Protein AF-A0A3E0PRY0-F1 (afdb_monomer_lite)

Secondary structure (DSSP, 8-state):
----S-HHHHHTT-SS-EEEEEE-GGGHHHHHHH-HHHHHHHHHHHHHHHHHH-TT--THHHHHHHHHH---HHHHHHHHHTS-SEEEEEEEEEEE--TT-SS-EEEEEEEEEETTTEEEEEEEEEEEEEEE--GGG-SSTT--EEE-S-HHHHHHHHHHHHHHTT-SEEEEE-SSGGGHHHHHTTT-EEPTT-S-TTEEEEEPPPPPPPPP-----------

Structure (mmCIF, N/CA/C/O backbone):
data_AF-A0A3E0PRY0-F1
#
_entry.id   AF-A0A3E0PRY0-F1
#
loop_
_atom_site.group_PDB
_atom_site.id
_atom_site.type_symbol
_atom_site.label_atom_id
_atom_site.label_alt_id
_atom_site.label_comp_id
_atom_site.label_asym_id
_atom_site.label_entity_id
_atom_site.label_seq_id
_atom_site.pdbx_PDB_ins_code
_atom_site.Cartn_x
_atom_site.Cartn_y
_atom_site.Cartn_z
_atom_site.occupancy
_atom_site.B_iso_or_equiv
_atom_site.auth_seq_id
_atom_site.auth_comp_id
_atom_site.auth_asym_id
_atom_site.auth_atom_id
_atom_site.pdbx_PDB_model_num
ATOM 1 N N . MET A 1 1 ? 7.984 -6.821 10.714 1.00 81.62 1 MET A N 1
ATOM 2 C CA . MET A 1 1 ? 7.241 -7.589 9.684 1.00 81.62 1 MET A CA 1
ATOM 3 C C . MET A 1 1 ? 8.155 -8.488 8.833 1.00 81.62 1 MET A C 1
ATOM 5 O O . MET A 1 1 ? 9.250 -8.062 8.485 1.00 81.62 1 MET A O 1
ATOM 9 N N . GLN A 1 2 ? 7.733 -9.715 8.474 1.00 78.88 2 GLN A N 1
ATOM 10 C CA . GLN A 1 2 ? 8.416 -10.535 7.447 1.00 78.88 2 GLN A CA 1
ATOM 11 C C . GLN A 1 2 ? 8.181 -9.929 6.052 1.00 78.88 2 GLN A C 1
ATOM 13 O O . GLN A 1 2 ? 7.101 -9.408 5.792 1.00 78.88 2 GLN A O 1
ATOM 18 N N . SER A 1 3 ? 9.150 -10.021 5.133 1.00 84.50 3 SER A N 1
ATOM 19 C CA . SER A 1 3 ? 8.976 -9.488 3.773 1.00 84.50 3 SER A CA 1
ATOM 20 C C . SER A 1 3 ? 7.839 -10.184 3.009 1.00 84.50 3 SER A C 1
ATOM 22 O O . SER A 1 3 ? 7.905 -11.380 2.719 1.00 84.50 3 SER A O 1
ATOM 24 N N . ILE A 1 4 ? 6.810 -9.414 2.650 1.00 94.81 4 ILE A N 1
ATOM 25 C CA . ILE A 1 4 ? 5.700 -9.846 1.782 1.00 94.81 4 ILE A CA 1
ATOM 26 C C . ILE A 1 4 ? 6.105 -9.748 0.301 1.00 94.81 4 ILE A C 1
ATOM 28 O O . ILE A 1 4 ? 5.600 -10.495 -0.540 1.00 94.81 4 ILE A O 1
ATOM 32 N N . LEU A 1 5 ? 7.050 -8.864 -0.034 1.00 96.88 5 LEU A N 1
ATOM 33 C CA . LEU A 1 5 ? 7.486 -8.633 -1.406 1.00 96.88 5 LEU A CA 1
ATOM 34 C C . LEU A 1 5 ? 8.205 -9.878 -1.980 1.00 96.88 5 LEU A C 1
ATOM 36 O O . LEU A 1 5 ? 9.176 -10.356 -1.390 1.00 96.88 5 LEU A O 1
ATOM 40 N N . PRO A 1 6 ? 7.807 -10.395 -3.159 1.00 96.56 6 PRO A N 1
ATOM 41 C CA . PRO A 1 6 ? 8.462 -11.535 -3.796 1.00 96.56 6 PRO A CA 1
ATOM 42 C C . PRO A 1 6 ? 9.751 -11.128 -4.530 1.00 96.56 6 PRO A C 1
ATOM 44 O O . PRO A 1 6 ? 9.852 -11.259 -5.749 1.00 96.56 6 PRO A O 1
ATOM 47 N N . TYR A 1 7 ? 10.751 -10.637 -3.790 1.00 96.94 7 TYR A N 1
ATOM 48 C CA . TYR A 1 7 ? 11.981 -10.079 -4.366 1.00 96.94 7 TYR A CA 1
ATOM 49 C C . TYR A 1 7 ? 12.711 -11.043 -5.312 1.00 96.94 7 TYR A C 1
ATOM 51 O O . TYR A 1 7 ? 13.059 -10.653 -6.424 1.00 96.94 7 TYR A O 1
ATOM 59 N N . ASP A 1 8 ? 12.864 -12.315 -4.940 1.00 96.50 8 ASP A N 1
ATOM 60 C CA . ASP A 1 8 ? 13.533 -13.297 -5.803 1.00 96.50 8 ASP A CA 1
ATOM 61 C C . ASP A 1 8 ? 12.799 -13.517 -7.134 1.00 96.50 8 ASP A C 1
ATOM 63 O O . ASP A 1 8 ? 13.427 -13.757 -8.165 1.00 96.50 8 ASP A O 1
ATOM 67 N N . GLU A 1 9 ? 11.466 -13.433 -7.136 1.00 96.88 9 GLU A N 1
ATOM 68 C CA . GLU A 1 9 ? 10.677 -13.528 -8.366 1.00 96.88 9 GLU A CA 1
ATOM 69 C C . GLU A 1 9 ? 10.847 -12.278 -9.223 1.00 96.88 9 GLU A C 1
ATOM 71 O O . GLU A 1 9 ? 10.975 -12.420 -10.435 1.00 96.88 9 GLU A O 1
ATOM 76 N N . ILE A 1 10 ? 10.888 -11.089 -8.609 1.00 97.50 10 ILE A N 1
ATOM 77 C CA . ILE A 1 10 ? 11.133 -9.808 -9.290 1.00 97.50 10 ILE A CA 1
ATOM 78 C C . ILE A 1 10 ? 12.517 -9.820 -9.935 1.00 97.50 10 ILE A C 1
ATOM 80 O O . ILE A 1 10 ? 12.634 -9.556 -11.128 1.00 97.50 10 ILE A O 1
ATOM 84 N N . LYS A 1 11 ? 13.553 -10.191 -9.176 1.00 97.44 11 LYS A N 1
ATOM 85 C CA . LYS A 1 11 ? 14.941 -10.248 -9.645 1.00 97.44 11 LYS A CA 1
ATOM 86 C C . LYS A 1 11 ? 15.095 -11.132 -10.884 1.00 97.44 11 LYS A C 1
ATOM 88 O O . LYS A 1 11 ? 15.806 -10.766 -11.806 1.00 97.44 11 LYS A O 1
ATOM 93 N N . ARG A 1 12 ? 14.381 -12.261 -10.950 1.00 96.81 12 ARG A N 1
ATOM 94 C CA . ARG A 1 12 ? 14.398 -13.168 -12.113 1.00 96.81 12 ARG A CA 1
ATOM 95 C C . ARG A 1 12 ? 13.687 -12.625 -13.360 1.00 96.81 12 ARG A C 1
ATOM 97 O O . ARG A 1 12 ? 13.770 -13.261 -14.405 1.00 96.81 12 ARG A O 1
ATOM 104 N N . ARG A 1 13 ? 12.949 -11.510 -13.278 1.00 96.38 13 ARG A N 1
ATOM 105 C CA . ARG A 1 13 ? 12.264 -10.905 -14.440 1.00 96.38 13 ARG A CA 1
ATOM 106 C C . ARG A 1 13 ? 13.163 -9.997 -15.272 1.00 96.38 13 ARG A C 1
ATOM 108 O O . ARG A 1 13 ? 12.723 -9.575 -16.339 1.00 96.38 13 ARG A O 1
ATOM 115 N N . PHE A 1 14 ? 14.358 -9.677 -14.785 1.00 97.25 14 PHE A N 1
ATOM 116 C CA . PHE A 1 14 ? 15.221 -8.672 -15.385 1.00 97.25 14 PHE A CA 1
ATOM 117 C C . PHE A 1 14 ? 16.645 -9.198 -15.526 1.00 97.25 14 PHE A C 1
ATOM 119 O O . PHE A 1 14 ? 17.178 -9.820 -14.611 1.00 97.25 14 PHE A O 1
ATOM 126 N N . ASP A 1 15 ? 17.262 -8.907 -16.669 1.00 96.31 15 ASP A N 1
ATOM 127 C CA . ASP A 1 15 ? 18.669 -9.239 -16.921 1.00 96.31 15 ASP A CA 1
ATOM 128 C C . ASP A 1 15 ? 19.619 -8.256 -16.220 1.00 96.31 15 ASP A C 1
ATOM 130 O O . ASP A 1 15 ? 20.779 -8.568 -15.947 1.00 96.31 15 ASP A O 1
ATOM 134 N N . LYS A 1 16 ? 19.125 -7.048 -15.930 1.00 97.81 16 LYS A N 1
ATOM 135 C CA . LYS A 1 16 ? 19.847 -6.017 -15.185 1.00 97.81 16 LYS A CA 1
ATOM 136 C C . LYS A 1 16 ? 19.713 -6.227 -13.675 1.00 97.81 16 LYS A C 1
ATOM 138 O O . LYS A 1 16 ? 18.705 -6.780 -13.225 1.00 97.81 16 LYS A O 1
ATOM 143 N N . PRO A 1 17 ? 20.693 -5.767 -12.874 1.00 98.00 17 PRO A N 1
ATOM 144 C CA . PRO A 1 17 ? 20.598 -5.839 -11.424 1.00 98.00 17 PRO A CA 1
ATOM 145 C C . PRO A 1 17 ? 19.340 -5.134 -10.907 1.00 98.00 17 PRO A C 1
ATOM 147 O O . PRO A 1 17 ? 18.992 -4.039 -11.346 1.00 98.00 17 PRO A O 1
ATOM 150 N N . VAL A 1 18 ? 18.668 -5.765 -9.946 1.00 98.38 18 VAL A N 1
ATOM 151 C CA . VAL A 1 18 ? 17.556 -5.162 -9.207 1.00 98.38 18 VAL A CA 1
ATOM 152 C C . VAL A 1 18 ? 18.066 -4.791 -7.823 1.00 98.38 18 VAL A C 1
ATOM 154 O O . VAL A 1 18 ? 18.611 -5.639 -7.119 1.00 98.38 18 VAL A O 1
ATOM 157 N N . ILE A 1 19 ? 17.886 -3.534 -7.438 1.00 98.12 19 ILE A N 1
ATOM 158 C CA . ILE A 1 19 ? 18.225 -3.010 -6.118 1.00 98.12 19 ILE A CA 1
ATOM 159 C C . ILE A 1 19 ? 16.963 -3.073 -5.262 1.00 98.12 19 ILE A C 1
ATOM 161 O O . ILE A 1 19 ? 15.936 -2.506 -5.637 1.00 98.12 19 ILE A O 1
ATOM 165 N N . LEU A 1 20 ? 17.034 -3.777 -4.129 1.00 97.75 20 LEU A N 1
ATOM 166 C CA . LEU A 1 20 ? 15.979 -3.798 -3.118 1.00 97.75 20 LEU A CA 1
ATOM 167 C C . LEU A 1 20 ? 16.322 -2.825 -1.997 1.00 97.75 20 LEU A C 1
ATOM 169 O O . LEU A 1 20 ? 17.338 -2.972 -1.325 1.00 97.75 20 LEU A O 1
ATOM 173 N N . GLU A 1 21 ? 15.408 -1.902 -1.751 1.00 96.62 21 GLU A N 1
ATOM 174 C CA . GLU A 1 21 ? 15.337 -1.141 -0.518 1.00 96.62 21 GLU A CA 1
ATOM 175 C C . GLU A 1 21 ? 14.170 -1.665 0.319 1.00 96.62 21 GLU A C 1
ATOM 177 O O . GLU A 1 21 ? 13.050 -1.809 -0.183 1.00 96.62 21 GLU A O 1
ATOM 182 N N . GLN A 1 22 ? 14.427 -1.943 1.595 1.00 96.44 22 GLN A N 1
ATOM 183 C CA . GLN A 1 22 ? 13.412 -2.398 2.533 1.00 96.44 22 GLN A CA 1
ATOM 184 C C . GLN A 1 22 ? 13.538 -1.638 3.852 1.00 96.44 22 GLN A C 1
ATOM 186 O O . GLN A 1 22 ? 14.598 -1.636 4.470 1.00 96.44 22 GLN A O 1
ATOM 191 N N . LEU A 1 23 ? 12.438 -1.017 4.270 1.00 96.56 23 LEU A N 1
ATOM 192 C CA . LEU A 1 23 ? 12.323 -0.253 5.506 1.00 96.56 23 LEU A CA 1
ATOM 193 C C . LEU A 1 23 ? 11.226 -0.868 6.382 1.00 96.56 23 LEU A C 1
ATOM 195 O O . LEU A 1 23 ? 10.182 -1.303 5.886 1.00 96.56 23 LEU A O 1
ATOM 199 N N . GLY A 1 24 ? 11.487 -0.916 7.684 1.00 96.12 24 GLY A N 1
ATOM 200 C CA . GLY A 1 24 ? 10.570 -1.429 8.700 1.00 96.12 24 GLY A CA 1
ATOM 201 C C . GLY A 1 24 ? 10.214 -0.365 9.733 1.00 96.12 24 GLY A C 1
ATOM 202 O O . GLY A 1 24 ? 10.485 0.822 9.540 1.00 96.12 24 GLY A O 1
ATOM 203 N N . MET A 1 25 ? 9.641 -0.802 10.855 1.00 95.31 25 MET A N 1
ATOM 204 C CA . MET A 1 25 ? 9.234 0.096 11.940 1.00 95.31 25 MET A CA 1
ATOM 205 C C . MET A 1 25 ? 10.404 0.911 12.524 1.00 95.31 25 MET A C 1
ATOM 207 O O . MET A 1 25 ? 10.225 2.082 12.847 1.00 95.31 25 MET A O 1
ATOM 211 N N . ASP A 1 26 ? 11.619 0.355 12.555 1.00 96.81 26 ASP A N 1
ATOM 212 C CA . ASP A 1 26 ? 12.828 1.066 13.014 1.00 96.81 26 ASP A CA 1
ATOM 213 C C . ASP A 1 26 ? 13.187 2.281 12.132 1.00 96.81 26 ASP A C 1
ATOM 215 O O . ASP A 1 26 ? 13.925 3.173 12.548 1.00 96.81 26 ASP A O 1
ATOM 219 N N . SER A 1 27 ? 12.632 2.348 10.918 1.00 96.62 27 SER A N 1
ATOM 220 C CA . SER A 1 27 ? 12.802 3.440 9.954 1.00 96.62 27 SER A CA 1
ATOM 221 C C . SER A 1 27 ? 11.498 4.216 9.728 1.00 96.62 27 SER A C 1
ATOM 223 O O . SER A 1 27 ? 11.321 4.844 8.683 1.00 96.62 27 SER A O 1
ATOM 225 N N . PHE A 1 28 ? 10.569 4.201 10.692 1.00 95.94 28 PHE A N 1
ATOM 226 C CA . PHE A 1 28 ? 9.245 4.818 10.551 1.00 95.94 28 PHE A CA 1
ATOM 227 C C . PHE A 1 28 ? 9.305 6.288 10.109 1.00 95.94 28 PHE A C 1
ATOM 229 O O . PHE A 1 28 ? 8.613 6.679 9.173 1.00 95.94 28 PHE A O 1
ATOM 236 N N . ALA A 1 29 ? 10.169 7.103 10.725 1.00 96.06 29 ALA A N 1
ATOM 237 C CA . ALA A 1 29 ? 10.298 8.525 10.387 1.00 96.06 29 ALA A CA 1
ATOM 238 C C . ALA A 1 29 ? 10.754 8.760 8.935 1.00 96.06 29 ALA A C 1
ATOM 240 O O . ALA A 1 29 ? 10.419 9.775 8.325 1.00 96.06 29 ALA A O 1
ATOM 241 N N . GLU A 1 30 ? 11.524 7.831 8.372 1.00 96.94 30 GLU A N 1
ATOM 242 C CA . GLU A 1 30 ? 11.935 7.871 6.973 1.00 96.94 30 GLU A CA 1
ATOM 243 C C . GLU A 1 30 ? 10.788 7.463 6.045 1.00 96.94 30 GLU A C 1
ATOM 245 O O . GLU A 1 30 ? 10.520 8.157 5.062 1.00 96.94 30 GLU A O 1
ATOM 250 N N . VAL A 1 31 ? 10.056 6.401 6.392 1.00 96.38 31 VAL A N 1
ATOM 251 C CA . VAL A 1 31 ? 8.847 5.986 5.666 1.00 96.38 31 VAL A CA 1
ATOM 252 C C . VAL A 1 31 ? 7.808 7.109 5.657 1.00 96.38 31 VAL A C 1
ATOM 254 O O . VAL A 1 31 ? 7.276 7.430 4.599 1.00 96.38 31 VAL A O 1
ATOM 257 N N . ALA A 1 32 ? 7.594 7.787 6.787 1.00 95.25 32 ALA A N 1
ATOM 258 C CA . ALA A 1 32 ? 6.647 8.895 6.904 1.00 95.25 32 ALA A CA 1
ATOM 259 C C . ALA A 1 32 ? 6.994 10.102 6.023 1.00 95.25 32 ALA A C 1
ATOM 261 O O . ALA A 1 32 ? 6.098 10.805 5.561 1.00 95.25 32 ALA A O 1
ATOM 262 N N . LYS A 1 33 ? 8.283 10.339 5.756 1.00 95.06 33 LYS A N 1
ATOM 263 C CA . LYS A 1 33 ? 8.725 11.379 4.815 1.00 95.06 33 LYS A CA 1
ATOM 264 C C . LYS A 1 33 ? 8.545 10.955 3.360 1.00 95.06 33 LYS A C 1
ATOM 266 O O . LYS A 1 33 ? 8.253 11.797 2.518 1.00 95.06 33 LYS A O 1
ATOM 271 N N . ARG A 1 34 ? 8.770 9.674 3.063 1.00 93.69 34 ARG A N 1
ATOM 272 C CA . ARG A 1 34 ? 8.759 9.130 1.698 1.00 93.69 34 ARG A CA 1
ATOM 273 C C . ARG A 1 34 ? 7.351 8.874 1.180 1.00 93.69 34 ARG A C 1
ATOM 275 O O . ARG A 1 34 ? 7.068 9.217 0.037 1.00 93.69 34 ARG A O 1
ATOM 282 N N . ASP A 1 35 ? 6.490 8.293 2.010 1.00 93.94 35 ASP A N 1
ATOM 283 C CA . ASP A 1 35 ? 5.099 8.015 1.667 1.00 93.94 35 ASP A CA 1
ATOM 284 C C . ASP A 1 35 ? 4.130 8.387 2.808 1.00 93.94 35 ASP A C 1
ATOM 286 O O . ASP A 1 35 ? 3.545 7.521 3.472 1.00 93.94 35 ASP A O 1
ATO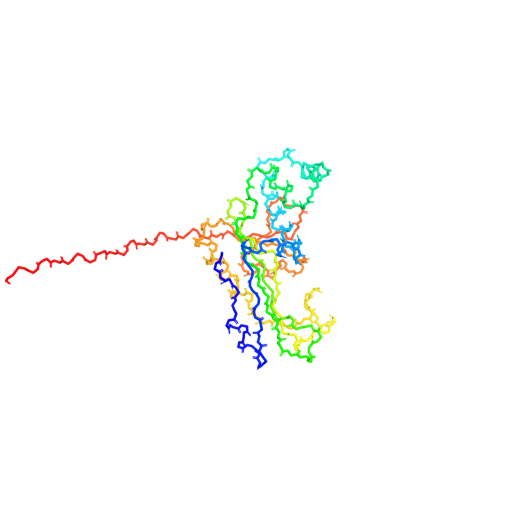M 290 N N . PRO A 1 36 ? 3.929 9.697 3.045 1.00 93.81 36 PRO A N 1
ATOM 291 C CA . PRO A 1 36 ? 2.939 10.167 4.010 1.00 93.81 36 PRO A CA 1
ATOM 292 C C . PRO A 1 36 ? 1.505 9.778 3.617 1.00 93.81 36 PRO A C 1
ATOM 294 O O . PRO A 1 36 ? 0.649 9.639 4.491 1.00 93.81 36 PRO A O 1
ATOM 297 N N . ASN A 1 37 ? 1.233 9.581 2.322 1.00 92.31 37 ASN A N 1
ATOM 298 C CA . ASN A 1 37 ? -0.093 9.217 1.827 1.00 92.31 37 ASN A CA 1
ATOM 299 C C . ASN A 1 37 ? -0.436 7.765 2.163 1.00 92.31 37 ASN A C 1
ATOM 301 O O . ASN A 1 37 ? -1.563 7.496 2.573 1.00 92.31 37 ASN A O 1
ATOM 305 N N . GLY A 1 38 ? 0.525 6.846 2.061 1.00 94.75 38 GLY A N 1
ATOM 306 C CA . GLY A 1 38 ? 0.349 5.459 2.479 1.00 94.75 38 GLY A CA 1
ATOM 307 C C . GLY A 1 38 ? 0.026 5.343 3.972 1.00 94.75 38 GLY A C 1
ATOM 308 O O . GLY A 1 38 ? -0.917 4.645 4.351 1.00 94.75 38 GLY A O 1
ATOM 309 N N . LEU A 1 39 ? 0.718 6.107 4.827 1.00 96.25 39 LEU A N 1
ATOM 310 C CA . LEU A 1 39 ? 0.389 6.177 6.259 1.00 96.25 39 LEU A CA 1
ATOM 311 C C . LEU A 1 39 ? -0.986 6.807 6.512 1.00 96.25 39 LEU A C 1
ATOM 313 O O . LEU A 1 39 ? -1.742 6.320 7.351 1.00 96.25 39 LEU A O 1
ATOM 317 N N . ALA A 1 40 ? -1.337 7.865 5.777 1.00 93.50 40 ALA A N 1
ATOM 318 C CA . ALA A 1 40 ? -2.657 8.474 5.880 1.00 93.50 40 ALA A CA 1
ATOM 319 C C . ALA A 1 40 ? -3.772 7.509 5.440 1.00 93.50 40 ALA A C 1
ATOM 321 O O . ALA A 1 40 ? -4.804 7.451 6.102 1.00 93.50 40 ALA A O 1
ATOM 322 N N . SER A 1 41 ? -3.559 6.715 4.384 1.00 93.69 41 SER A N 1
ATOM 323 C CA . SER A 1 41 ? -4.487 5.666 3.928 1.00 93.69 41 SER A CA 1
ATOM 324 C C . SER A 1 41 ? -4.692 4.589 4.995 1.00 93.69 41 SER A C 1
ATOM 326 O O . SER A 1 41 ? -5.828 4.216 5.305 1.00 93.69 41 SER A O 1
ATOM 328 N N . ALA A 1 42 ? -3.599 4.133 5.609 1.00 95.94 42 ALA A N 1
ATOM 329 C CA . ALA A 1 42 ? -3.644 3.173 6.704 1.00 95.94 42 ALA A CA 1
ATOM 330 C C . ALA A 1 42 ? -4.440 3.723 7.900 1.00 95.94 42 ALA A C 1
ATOM 332 O O . ALA A 1 42 ? -5.380 3.083 8.369 1.00 95.94 42 ALA A O 1
ATOM 333 N N . ALA A 1 43 ? -4.144 4.950 8.334 1.00 95.81 43 ALA A N 1
ATOM 334 C CA . ALA A 1 43 ? -4.871 5.599 9.422 1.00 95.81 43 ALA A CA 1
ATOM 335 C C . ALA A 1 43 ? -6.337 5.890 9.086 1.00 95.81 43 ALA A C 1
ATOM 337 O O . ALA A 1 43 ? -7.199 5.809 9.957 1.00 95.81 43 ALA A O 1
ATOM 338 N N . PHE A 1 44 ? -6.647 6.198 7.827 1.00 92.62 44 PHE A N 1
ATOM 339 C CA . PHE A 1 44 ? -8.022 6.410 7.388 1.00 92.62 44 PHE A CA 1
ATOM 340 C C . PHE A 1 44 ? -8.843 5.126 7.494 1.00 92.62 44 PHE A C 1
ATOM 342 O O . PHE A 1 44 ? -9.967 5.165 7.988 1.00 92.62 44 PHE A O 1
ATOM 349 N N . THR A 1 45 ? -8.250 3.986 7.137 1.00 92.00 45 THR A N 1
ATOM 350 C CA . THR A 1 45 ? -8.874 2.668 7.320 1.00 92.00 45 THR A CA 1
ATOM 351 C C . THR A 1 45 ? -9.197 2.409 8.796 1.00 92.00 45 THR A C 1
ATOM 353 O O . THR A 1 45 ? -10.302 1.975 9.124 1.00 92.00 45 THR A O 1
ATOM 356 N N . VAL A 1 46 ? -8.273 2.747 9.705 1.00 94.94 46 VAL A N 1
ATOM 357 C CA . VAL A 1 46 ? -8.513 2.658 11.156 1.00 94.94 46 VAL A CA 1
ATOM 358 C C . VAL A 1 46 ? -9.646 3.578 11.594 1.00 94.94 46 VAL A C 1
ATOM 360 O O . VAL A 1 46 ? -10.569 3.133 12.277 1.00 94.94 46 VAL A O 1
ATOM 363 N N . TRP A 1 47 ? -9.606 4.845 11.176 1.00 94.12 47 TRP A N 1
ATOM 364 C CA . TRP A 1 47 ? -10.627 5.831 11.515 1.00 94.12 47 TRP A CA 1
ATOM 365 C C . TRP A 1 47 ? -12.026 5.361 11.111 1.00 94.12 47 TRP A C 1
ATOM 367 O O . TRP A 1 47 ? -12.954 5.417 11.914 1.00 94.12 47 TRP A O 1
ATOM 377 N N . GLN A 1 48 ? -12.182 4.859 9.885 1.00 88.81 48 GLN A N 1
ATOM 378 C CA . GLN A 1 48 ? -13.474 4.399 9.382 1.00 88.81 48 GLN A CA 1
ATOM 379 C C . GLN A 1 48 ? -14.047 3.254 10.215 1.00 88.81 48 GLN A C 1
ATOM 381 O O . GLN A 1 48 ? -15.239 3.252 10.522 1.00 88.81 48 GLN A O 1
ATOM 386 N N . ARG A 1 49 ? -13.204 2.305 10.632 1.00 89.38 49 ARG A N 1
ATOM 387 C CA . ARG A 1 49 ? -13.618 1.198 11.502 1.00 89.38 49 ARG A CA 1
ATOM 388 C C . ARG A 1 49 ? -13.980 1.685 12.896 1.00 89.38 49 ARG A C 1
ATOM 390 O O . ARG A 1 49 ? -15.035 1.320 13.409 1.00 89.38 49 ARG A O 1
ATOM 397 N N . TYR A 1 50 ? -13.146 2.541 13.476 1.00 92.69 50 TYR A N 1
ATOM 398 C CA . TYR A 1 50 ? -13.378 3.107 14.801 1.00 92.69 50 TYR A CA 1
ATOM 399 C C . TYR A 1 50 ? -14.675 3.925 14.862 1.00 92.69 50 TYR A C 1
ATOM 401 O O . TYR A 1 50 ? -15.438 3.813 15.822 1.00 92.69 50 TYR A O 1
ATOM 409 N N . GLN A 1 51 ? -14.975 4.684 13.806 1.00 90.25 51 GLN A N 1
ATOM 410 C CA . GLN A 1 51 ? -16.198 5.473 13.694 1.00 90.25 51 GLN A CA 1
ATOM 411 C C . GLN A 1 51 ? -17.467 4.604 13.678 1.00 90.25 51 GLN A C 1
ATOM 413 O O . GLN A 1 51 ? -18.512 5.044 14.146 1.00 90.25 51 GLN A O 1
ATOM 418 N N . ARG A 1 52 ? -17.412 3.353 13.204 1.00 86.94 52 ARG A N 1
ATOM 419 C CA . ARG A 1 52 ? -18.586 2.460 13.255 1.00 86.94 52 ARG A CA 1
ATOM 420 C C . ARG A 1 52 ? -18.991 2.087 14.672 1.00 86.94 52 ARG A C 1
ATOM 422 O O . ARG A 1 52 ? -20.174 1.881 14.927 1.00 86.94 52 ARG A O 1
ATOM 429 N N . THR A 1 53 ? -18.023 1.979 15.577 1.00 89.25 53 THR A N 1
ATOM 430 C CA . THR A 1 53 ? -18.287 1.697 16.993 1.00 89.25 53 THR A CA 1
ATOM 431 C C . THR A 1 53 ? -18.456 2.974 17.818 1.00 89.25 53 THR A C 1
ATOM 433 O O . THR A 1 53 ? -18.916 2.890 18.951 1.00 89.25 53 THR A O 1
ATOM 436 N N . HIS A 1 54 ? -18.133 4.139 17.245 1.00 92.00 54 HIS A N 1
ATOM 437 C CA . HIS A 1 54 ? -18.269 5.469 17.851 1.00 92.00 54 HIS A CA 1
ATOM 438 C C . HIS A 1 54 ? -18.923 6.448 16.856 1.00 92.00 54 HIS A C 1
ATOM 440 O O . HIS A 1 54 ? -18.267 7.369 16.358 1.00 92.00 54 HIS A O 1
ATOM 446 N N . PRO A 1 55 ? -20.198 6.227 16.484 1.00 88.81 55 PRO A N 1
ATOM 447 C CA . PRO A 1 55 ? -20.855 6.961 15.397 1.00 88.81 55 PRO A CA 1
ATOM 448 C C . PRO A 1 55 ? -21.066 8.454 15.691 1.00 88.81 55 PRO A C 1
ATOM 450 O O . PRO A 1 55 ? -21.294 9.241 14.774 1.00 88.81 55 PRO A O 1
ATOM 453 N N . ASP A 1 56 ? -20.993 8.848 16.959 1.00 91.12 56 ASP A N 1
ATOM 454 C CA . ASP A 1 56 ? -21.023 10.230 17.433 1.00 91.12 56 ASP A CA 1
ATOM 455 C C . ASP A 1 56 ? -19.731 11.000 17.113 1.00 91.12 56 ASP A C 1
ATOM 457 O O . ASP A 1 56 ? -19.747 12.231 17.010 1.00 91.12 56 ASP A O 1
ATOM 461 N N . LEU A 1 57 ? -18.622 10.293 16.880 1.00 88.81 57 LEU A N 1
ATOM 462 C CA . LEU A 1 57 ? -17.349 10.899 16.522 1.00 88.81 57 LEU A CA 1
ATOM 463 C C . LEU A 1 57 ? -17.264 11.126 15.009 1.00 88.81 57 LEU A C 1
ATOM 465 O O . LEU A 1 57 ? -17.116 10.212 14.198 1.00 88.81 57 LEU A O 1
ATOM 469 N N . GLY A 1 58 ? -17.334 12.393 14.606 1.00 87.62 58 GLY A N 1
ATOM 470 C CA . GLY A 1 58 ? -17.051 12.813 13.236 1.00 87.62 58 GLY A CA 1
ATOM 471 C C . GLY A 1 58 ? -15.554 13.005 12.978 1.00 87.62 58 GLY A C 1
ATOM 472 O O . GLY A 1 58 ? -14.777 13.254 13.897 1.00 87.62 58 GLY A O 1
ATOM 473 N N . ILE A 1 59 ? -15.151 13.021 11.698 1.00 87.81 59 ILE A N 1
ATOM 474 C CA . ILE A 1 59 ? -13.763 13.332 11.277 1.00 87.81 59 ILE A CA 1
ATOM 475 C C . ILE A 1 59 ? -13.279 14.710 11.775 1.00 87.81 59 ILE A C 1
ATOM 477 O O . ILE A 1 59 ? -12.084 15.002 11.779 1.00 87.81 59 ILE A O 1
ATOM 481 N N . GLY A 1 60 ? -14.214 15.573 12.193 1.00 90.25 60 GLY A N 1
ATOM 482 C CA . GLY A 1 60 ? -13.934 16.832 12.876 1.00 90.25 60 GLY A CA 1
ATOM 483 C C . GLY A 1 60 ? -13.040 16.655 14.103 1.00 90.25 60 GLY A C 1
ATOM 484 O O . GLY A 1 60 ? -12.096 17.419 14.234 1.00 90.25 60 GLY A O 1
ATOM 485 N N . ALA A 1 61 ? -13.231 15.599 14.903 1.00 90.06 61 ALA A N 1
ATOM 486 C CA . ALA A 1 61 ? -12.418 15.345 16.098 1.00 90.06 61 ALA A CA 1
ATOM 487 C C . ALA A 1 61 ? -10.923 15.196 15.763 1.00 90.06 61 ALA A C 1
ATOM 489 O O . ALA A 1 61 ? -10.069 15.830 16.380 1.00 90.06 61 ALA A O 1
ATOM 490 N N . VAL A 1 62 ? -10.613 14.433 14.709 1.00 92.44 62 VAL A N 1
ATOM 491 C CA . VAL A 1 62 ? -9.241 14.266 14.204 1.00 92.44 62 VAL A CA 1
ATOM 492 C C . VAL A 1 62 ? -8.684 15.596 13.688 1.00 92.44 62 VAL A C 1
ATOM 494 O O . VAL A 1 62 ? -7.546 15.961 13.974 1.00 92.44 62 VAL A O 1
ATOM 497 N N . ARG A 1 63 ? -9.491 16.360 12.940 1.00 90.88 63 ARG A N 1
ATOM 498 C CA . ARG A 1 63 ? -9.079 17.667 12.401 1.00 90.88 63 ARG A CA 1
ATOM 499 C C . ARG A 1 63 ? -8.815 18.689 13.500 1.00 90.88 63 ARG A C 1
ATOM 501 O O . ARG A 1 63 ? -7.867 19.459 13.381 1.00 90.88 63 ARG A O 1
ATOM 508 N N . ASP A 1 64 ? -9.644 18.714 14.533 1.00 91.44 64 ASP A N 1
ATOM 509 C CA . ASP A 1 64 ? -9.522 19.651 15.642 1.00 91.44 64 ASP A CA 1
ATOM 510 C C . ASP A 1 64 ? -8.276 19.342 16.475 1.00 91.44 64 ASP A C 1
ATOM 512 O O . ASP A 1 64 ? -7.538 20.268 16.816 1.00 91.44 64 ASP A O 1
ATOM 516 N N . TYR A 1 65 ? -7.958 18.058 16.679 1.00 92.06 65 TYR A N 1
ATOM 517 C CA . TYR A 1 65 ? -6.686 17.653 17.276 1.00 92.06 65 TYR A CA 1
ATOM 518 C C . TYR A 1 65 ? -5.488 18.195 16.482 1.00 92.06 65 TYR A C 1
ATOM 520 O O . TYR A 1 65 ? -4.646 18.896 17.050 1.00 92.06 65 TYR A O 1
ATOM 528 N N . ILE A 1 66 ? -5.449 17.939 15.167 1.00 91.94 66 ILE A N 1
ATOM 529 C CA . ILE A 1 66 ? -4.342 18.357 14.289 1.00 91.94 66 ILE A CA 1
ATOM 530 C C . ILE A 1 66 ? -4.208 19.884 14.251 1.00 91.94 66 ILE A C 1
ATOM 532 O O . ILE A 1 66 ? -3.100 20.412 14.263 1.00 91.94 66 ILE A O 1
ATOM 536 N N . ARG A 1 67 ? -5.319 20.631 14.231 1.00 91.19 67 ARG A N 1
ATOM 537 C CA . ARG A 1 67 ? -5.271 22.103 14.278 1.00 91.19 67 ARG A CA 1
ATOM 538 C C . ARG A 1 67 ? -4.717 22.628 15.602 1.00 91.19 67 ARG A C 1
ATOM 540 O O . ARG A 1 67 ? -4.035 23.646 15.590 1.00 91.19 67 ARG A O 1
ATOM 547 N N . GLY A 1 68 ? -5.034 21.971 16.718 1.00 89.44 68 GLY A N 1
ATOM 548 C CA . GLY A 1 68 ? -4.600 22.392 18.052 1.00 89.44 68 GLY A CA 1
ATOM 549 C C . GLY A 1 68 ? -3.146 22.042 18.377 1.00 89.44 68 GLY A C 1
ATOM 550 O O . GLY A 1 68 ? -2.488 22.801 19.081 1.00 89.44 68 GLY A O 1
ATOM 551 N N . HIS A 1 69 ? -2.642 20.920 17.856 1.00 89.62 69 HIS A N 1
ATOM 552 C CA . HIS A 1 69 ? -1.347 20.350 18.257 1.00 89.62 69 HIS A CA 1
ATOM 553 C C . HIS A 1 69 ? -0.334 20.248 17.107 1.00 89.62 69 HIS A C 1
ATOM 555 O O . HIS A 1 69 ? 0.841 19.971 17.340 1.00 89.62 69 HIS A O 1
ATOM 561 N N . GLY A 1 70 ? -0.765 20.497 15.868 1.00 88.12 70 GLY A N 1
ATOM 562 C CA . GLY A 1 70 ? 0.000 20.163 14.672 1.00 88.12 70 GLY A CA 1
ATOM 563 C C . GLY A 1 70 ? -0.003 18.657 14.397 1.00 88.12 70 GLY A C 1
ATOM 564 O O . GLY A 1 70 ? -0.762 17.894 14.993 1.00 88.12 70 GLY A O 1
ATOM 565 N N . GLY A 1 71 ? 0.853 18.236 13.468 1.00 89.31 71 GLY A N 1
ATOM 566 C CA . GLY A 1 71 ? 1.050 16.827 13.138 1.00 89.31 71 GLY A CA 1
ATOM 567 C C . GLY A 1 71 ? 0.341 16.362 11.868 1.00 89.31 71 GLY A C 1
ATOM 568 O O . GLY A 1 71 ? -0.264 17.122 11.108 1.00 89.31 71 GLY A O 1
ATOM 569 N N . SER A 1 72 ? 0.501 15.077 11.615 1.00 92.88 72 SER A N 1
ATOM 570 C CA . SER A 1 72 ? 0.001 14.333 10.472 1.00 92.88 72 SER A CA 1
ATOM 571 C C . SER A 1 72 ? -1.357 13.697 10.767 1.00 92.88 72 SER A C 1
ATOM 573 O O . SER A 1 72 ? -1.822 13.624 11.905 1.00 92.88 72 SER A O 1
ATOM 575 N N . PHE A 1 73 ? -2.023 13.215 9.716 1.00 93.88 73 PHE A N 1
ATOM 576 C CA . PHE A 1 73 ? -3.346 12.614 9.862 1.00 93.88 73 PHE A CA 1
ATOM 577 C C . PHE A 1 73 ? -3.344 11.380 10.776 1.00 93.88 73 PHE A C 1
ATOM 579 O O . PHE A 1 73 ? -4.256 11.224 11.583 1.00 93.88 73 PHE A O 1
ATOM 586 N N . TRP A 1 74 ? -2.318 10.529 10.686 1.00 94.38 74 TRP A N 1
ATOM 587 C CA . TRP A 1 74 ? -2.248 9.309 11.490 1.00 94.38 74 TRP A CA 1
ATOM 588 C C . TRP A 1 74 ? -2.036 9.600 12.982 1.00 94.38 74 TRP A C 1
ATOM 590 O O . TRP A 1 74 ? -2.652 8.924 13.800 1.00 94.38 74 TRP A O 1
ATOM 600 N N . GLU A 1 75 ? -1.279 10.646 13.335 1.00 94.12 75 GLU A N 1
ATOM 601 C CA . GLU A 1 75 ? -1.114 11.104 14.727 1.00 94.12 75 GLU A CA 1
ATOM 602 C C . GLU A 1 75 ? -2.445 11.588 15.308 1.00 94.12 75 GLU A C 1
ATOM 604 O O . GLU A 1 75 ? -2.789 11.274 16.445 1.00 94.12 75 GLU A O 1
ATOM 609 N N . GLY A 1 76 ? -3.238 12.306 14.506 1.00 96.00 76 GLY A N 1
ATOM 610 C CA . GLY A 1 76 ? -4.570 12.737 14.921 1.00 96.00 76 GLY A CA 1
ATOM 611 C C . GLY A 1 76 ? -5.538 11.574 15.139 1.00 96.00 76 GLY A C 1
ATOM 612 O O . GLY A 1 76 ? -6.307 11.596 16.097 1.00 96.00 76 GLY A O 1
ATOM 613 N N . VAL A 1 77 ? -5.506 10.550 14.278 1.00 96.62 77 VAL A N 1
ATOM 614 C CA . VAL A 1 77 ? -6.320 9.339 14.479 1.00 96.62 77 VAL A CA 1
ATOM 615 C C . VAL A 1 77 ? -5.872 8.603 15.740 1.00 96.62 77 VAL A C 1
ATOM 617 O O . VAL A 1 77 ? -6.718 8.224 16.540 1.00 96.62 77 VAL A O 1
ATOM 620 N N . GLU A 1 78 ? -4.566 8.457 15.961 1.00 96.50 78 GLU A N 1
ATOM 621 C CA . GLU A 1 78 ? -4.006 7.800 17.148 1.00 96.50 78 GLU A CA 1
ATOM 622 C C . GLU A 1 78 ? -4.417 8.498 18.442 1.00 96.50 78 GLU A C 1
ATOM 624 O O . GLU A 1 78 ? -4.861 7.840 19.381 1.00 96.50 78 GLU A O 1
ATOM 629 N N . ALA A 1 79 ? -4.383 9.829 18.461 1.00 95.56 79 ALA A N 1
ATOM 630 C CA . ALA A 1 79 ? -4.817 10.604 19.613 1.00 95.56 79 ALA A CA 1
ATOM 631 C C . ALA A 1 79 ? -6.314 10.449 19.925 1.00 95.56 79 ALA A C 1
ATOM 633 O O . ALA A 1 79 ? -6.689 10.408 21.094 1.00 95.56 79 ALA A O 1
ATOM 634 N N . VAL A 1 80 ? -7.170 10.365 18.899 1.00 95.31 80 VAL A N 1
ATOM 635 C CA . VAL A 1 80 ? -8.621 10.192 19.094 1.00 95.31 80 VAL A CA 1
ATOM 636 C C . VAL A 1 80 ? -8.969 8.757 19.491 1.00 95.31 80 VAL A C 1
ATOM 638 O O . VAL A 1 80 ? -9.824 8.557 20.347 1.00 95.31 80 VAL A O 1
ATOM 641 N N . VAL A 1 81 ? -8.312 7.762 18.889 1.00 95.56 81 VAL A N 1
ATOM 642 C CA . VAL A 1 81 ? -8.530 6.342 19.205 1.00 95.56 81 VAL A CA 1
ATOM 643 C C . VAL A 1 81 ? -7.953 5.984 20.580 1.00 95.56 81 VAL A C 1
ATOM 645 O O . VAL A 1 81 ? -8.513 5.134 21.271 1.00 95.56 81 VAL A O 1
ATOM 648 N N . GLY A 1 82 ? -6.855 6.629 20.986 1.00 95.44 82 GLY A N 1
ATOM 649 C CA . GLY A 1 82 ? -6.142 6.354 22.236 1.00 95.44 82 GLY A CA 1
ATOM 650 C C . GLY A 1 82 ? -5.246 5.110 22.189 1.00 95.44 82 GLY A C 1
ATOM 651 O O . GLY A 1 82 ? -4.801 4.644 23.233 1.00 95.44 82 GLY A O 1
ATOM 652 N N . GLU A 1 83 ? -4.981 4.570 20.998 1.00 95.50 83 GLU A N 1
ATOM 653 C CA . GLU A 1 83 ? -4.197 3.351 20.764 1.00 95.50 83 GLU A CA 1
ATOM 654 C C . GLU 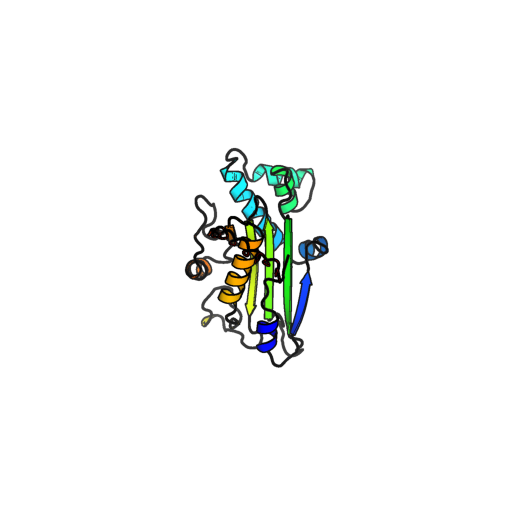A 1 83 ? -3.284 3.530 19.546 1.00 95.50 83 GLU A C 1
ATOM 656 O O . GLU A 1 83 ? -3.704 4.187 18.587 1.00 95.50 83 GLU A O 1
ATOM 661 N N . PRO A 1 84 ? -2.100 2.881 19.507 1.00 95.50 84 PRO A N 1
ATOM 662 C CA . PRO A 1 84 ? -1.218 2.926 18.347 1.00 95.50 84 PRO A CA 1
ATOM 663 C C . PRO A 1 84 ? -1.928 2.493 17.060 1.00 95.50 84 PRO A C 1
ATOM 665 O O . PRO A 1 84 ? -2.368 1.340 16.928 1.00 95.50 84 PRO A O 1
ATOM 668 N N . VAL A 1 85 ? -2.014 3.414 16.097 1.00 96.44 85 VAL A N 1
ATOM 669 C CA . VAL A 1 85 ? -2.735 3.203 14.830 1.00 96.44 85 VAL A CA 1
ATOM 670 C C . VAL A 1 85 ? -1.922 2.333 13.888 1.00 96.44 85 VAL A C 1
ATOM 672 O O . VAL A 1 85 ? -2.469 1.408 13.290 1.00 96.44 85 VAL A O 1
ATOM 675 N N . ILE A 1 86 ? -0.617 2.597 13.788 1.00 96.88 86 ILE A N 1
ATOM 676 C CA . ILE A 1 86 ? 0.336 1.806 13.005 1.00 96.88 86 ILE A CA 1
ATOM 677 C C . ILE A 1 86 ? 1.203 1.002 13.974 1.00 96.88 86 ILE A C 1
ATOM 679 O O . ILE A 1 86 ? 1.992 1.558 14.731 1.00 96.88 86 ILE A O 1
ATOM 683 N N . ARG A 1 87 ? 1.057 -0.323 13.960 1.00 95.88 87 ARG A N 1
ATOM 684 C CA . ARG A 1 87 ? 1.695 -1.235 14.927 1.00 95.88 87 ARG A CA 1
ATOM 685 C C . ARG A 1 87 ? 2.918 -1.965 14.382 1.00 95.88 87 ARG A C 1
ATOM 687 O O . ARG A 1 87 ? 3.712 -2.498 15.150 1.00 95.88 87 ARG A O 1
ATOM 694 N N . ASP A 1 88 ? 3.008 -2.093 13.067 1.00 96.25 88 ASP A N 1
ATOM 695 C CA . ASP A 1 88 ? 4.160 -2.621 12.332 1.00 96.25 88 ASP A CA 1
ATOM 696 C C . ASP A 1 88 ? 4.036 -2.150 10.877 1.00 96.25 88 ASP A C 1
ATOM 698 O O . ASP A 1 88 ? 2.932 -1.842 10.414 1.00 96.25 88 ASP A O 1
ATOM 702 N N . LEU A 1 89 ? 5.137 -2.129 10.133 1.00 96.62 89 LEU A N 1
ATOM 703 C CA . LEU A 1 89 ? 5.113 -1.834 8.705 1.00 96.62 89 LEU A CA 1
ATOM 704 C C . LEU A 1 89 ? 6.219 -2.558 7.939 1.00 96.62 89 LEU A C 1
ATOM 706 O O . LEU A 1 89 ? 7.264 -2.913 8.485 1.00 96.62 89 LEU A O 1
ATOM 710 N N . SER A 1 90 ? 5.985 -2.741 6.644 1.00 97.12 90 SER A N 1
ATOM 711 C CA . SER A 1 90 ? 7.007 -3.079 5.659 1.00 97.12 90 SER A CA 1
ATOM 712 C C . SER A 1 90 ? 6.821 -2.180 4.453 1.00 97.12 90 SER A C 1
ATOM 714 O O . SER A 1 90 ? 5.809 -2.254 3.755 1.00 97.12 90 SER A O 1
ATOM 716 N N . TYR A 1 91 ? 7.829 -1.362 4.193 1.00 97.25 91 TYR A N 1
ATOM 717 C CA . TYR A 1 91 ? 7.948 -0.556 2.992 1.00 97.25 91 TYR A CA 1
ATOM 718 C C . TYR A 1 91 ? 9.050 -1.170 2.132 1.00 97.25 91 TYR A C 1
ATOM 720 O O . TYR A 1 91 ? 10.154 -1.434 2.610 1.00 97.25 91 TYR A O 1
ATOM 728 N N . SER A 1 92 ? 8.763 -1.464 0.869 1.00 97.44 92 SER A N 1
ATOM 729 C CA . SER A 1 92 ? 9.728 -2.105 -0.022 1.00 97.44 92 SER A CA 1
ATOM 730 C C . SER A 1 92 ? 9.674 -1.514 -1.418 1.00 97.44 92 SER A C 1
ATOM 732 O O . SER A 1 92 ? 8.602 -1.341 -1.997 1.00 97.44 92 SER A O 1
ATOM 734 N N . ARG A 1 93 ? 10.851 -1.237 -1.975 1.00 97.44 93 ARG A N 1
ATOM 735 C CA . ARG A 1 93 ? 11.015 -0.646 -3.300 1.00 97.44 93 ARG A CA 1
ATOM 736 C C . ARG A 1 93 ? 12.085 -1.413 -4.068 1.00 97.44 93 ARG A C 1
ATOM 738 O O . ARG A 1 93 ? 13.186 -1.618 -3.569 1.00 97.44 93 ARG A O 1
ATOM 745 N N . CYS A 1 94 ? 11.756 -1.825 -5.287 1.00 98.12 94 CYS A N 1
ATOM 746 C CA . CYS A 1 94 ? 12.699 -2.426 -6.221 1.00 98.12 94 CYS A CA 1
ATOM 747 C C . CYS A 1 94 ? 12.906 -1.511 -7.417 1.00 98.12 94 CYS A C 1
ATOM 749 O O . CYS A 1 94 ? 11.957 -1.236 -8.158 1.00 98.12 94 CYS A O 1
ATOM 751 N N . THR A 1 95 ? 14.148 -1.100 -7.637 1.00 98.25 95 THR A N 1
ATOM 752 C CA . THR A 1 95 ? 14.557 -0.337 -8.819 1.00 98.25 95 THR A CA 1
ATOM 753 C C . THR A 1 95 ? 15.538 -1.138 -9.657 1.00 98.25 95 THR A C 1
ATOM 755 O O . THR A 1 95 ? 16.343 -1.895 -9.121 1.00 98.25 95 THR A O 1
ATOM 758 N N . ILE A 1 96 ? 15.470 -0.980 -10.973 1.00 98.31 96 ILE A N 1
ATOM 759 C CA . ILE A 1 96 ? 16.428 -1.584 -11.897 1.00 98.31 96 ILE A CA 1
ATOM 760 C C . ILE A 1 96 ? 17.629 -0.656 -12.031 1.00 98.31 96 ILE A C 1
ATOM 762 O O . ILE A 1 96 ? 17.464 0.532 -12.302 1.00 98.31 96 ILE A O 1
ATOM 766 N N . ASP A 1 97 ? 18.825 -1.205 -11.852 1.00 97.75 97 ASP A N 1
ATOM 767 C CA . ASP A 1 97 ? 20.080 -0.504 -12.109 1.00 97.75 97 ASP A CA 1
ATOM 768 C C . ASP A 1 97 ? 20.369 -0.502 -13.616 1.00 97.75 97 ASP A C 1
ATOM 770 O O . ASP A 1 97 ? 21.120 -1.325 -14.150 1.00 97.75 97 ASP A O 1
ATOM 774 N N . ASP A 1 98 ? 19.661 0.374 -14.327 1.00 97.69 98 ASP A N 1
ATOM 775 C CA . ASP A 1 98 ? 19.856 0.608 -15.750 1.00 97.69 98 ASP A CA 1
ATOM 776 C C . ASP A 1 98 ? 19.701 2.102 -16.069 1.00 97.69 98 ASP A C 1
ATOM 778 O O . ASP A 1 98 ? 18.585 2.627 -16.006 1.00 97.69 98 ASP A O 1
ATOM 782 N N . PRO A 1 99 ? 20.788 2.800 -16.445 1.00 95.62 99 PRO A N 1
ATOM 783 C CA . PRO A 1 99 ? 20.733 4.222 -16.768 1.00 95.62 99 PRO A CA 1
ATOM 784 C C . PRO A 1 99 ? 19.913 4.532 -18.030 1.00 95.62 99 PRO A C 1
ATOM 786 O O . PRO A 1 99 ? 19.646 5.699 -18.297 1.00 95.62 99 PRO A O 1
ATOM 789 N N . ALA A 1 100 ? 19.513 3.524 -18.816 1.00 95.69 100 ALA A N 1
ATOM 790 C CA . ALA A 1 100 ? 18.637 3.712 -19.972 1.00 95.69 100 ALA A CA 1
ATOM 791 C C . ALA A 1 100 ? 17.150 3.895 -19.605 1.00 95.69 100 ALA A C 1
ATOM 793 O O . ALA A 1 100 ? 16.342 4.195 -20.485 1.00 95.69 100 ALA A O 1
ATOM 794 N N . LEU A 1 101 ? 16.763 3.675 -18.343 1.00 96.19 101 LEU A N 1
ATOM 795 C CA . LEU A 1 101 ? 15.382 3.813 -17.881 1.00 96.19 101 LEU A CA 1
ATOM 796 C C . LEU A 1 101 ? 15.132 5.188 -17.251 1.00 96.19 101 LEU A C 1
ATOM 798 O O . LEU A 1 101 ? 15.701 5.505 -16.211 1.00 96.19 101 LEU A O 1
ATOM 802 N N . ASP A 1 102 ? 14.180 5.944 -17.804 1.00 92.69 102 ASP A N 1
ATOM 803 C CA . ASP A 1 102 ? 13.714 7.204 -17.199 1.00 92.69 102 ASP A CA 1
ATOM 804 C C . ASP A 1 102 ? 13.033 6.980 -15.835 1.00 92.69 102 ASP A C 1
ATOM 806 O O . ASP A 1 102 ? 13.140 7.793 -14.918 1.00 92.69 102 ASP A O 1
ATOM 810 N N . GLU A 1 103 ? 12.312 5.863 -15.691 1.00 94.75 103 GLU A N 1
ATOM 811 C CA . GLU A 1 103 ? 11.604 5.481 -14.468 1.00 94.75 103 GLU A CA 1
ATOM 812 C C . GLU A 1 103 ? 11.989 4.041 -14.089 1.00 94.75 103 GLU A C 1
ATOM 814 O O . GLU A 1 103 ? 11.372 3.090 -14.571 1.00 94.75 103 GLU A O 1
ATOM 819 N N . PRO A 1 104 ? 13.012 3.839 -13.235 1.00 97.00 104 PRO A N 1
ATOM 820 C CA . PRO A 1 104 ? 13.575 2.512 -12.971 1.00 97.00 104 PRO A CA 1
ATOM 821 C C . PRO A 1 104 ? 12.741 1.665 -11.998 1.00 97.00 104 PRO A C 1
ATOM 823 O O . PRO A 1 104 ? 13.152 0.565 -11.631 1.00 97.00 104 PRO A O 1
ATOM 826 N N . LEU A 1 105 ? 11.594 2.161 -11.522 1.00 97.50 105 LEU A N 1
ATOM 827 C CA . LEU A 1 105 ? 10.766 1.477 -10.530 1.00 97.50 105 LEU A CA 1
ATOM 828 C C . LEU A 1 105 ? 10.119 0.217 -11.126 1.00 97.50 105 LEU A C 1
ATOM 830 O O . LEU A 1 105 ? 9.236 0.301 -11.977 1.00 97.50 105 LEU A O 1
ATOM 834 N N . ALA A 1 106 ? 10.519 -0.951 -10.626 1.00 97.81 106 ALA A N 1
ATOM 835 C CA . ALA A 1 106 ? 9.946 -2.238 -11.011 1.00 97.81 106 ALA A CA 1
ATOM 836 C C . ALA A 1 106 ? 8.883 -2.726 -10.021 1.00 97.81 106 ALA A C 1
ATOM 838 O O . ALA A 1 106 ? 7.876 -3.320 -10.412 1.00 97.81 106 ALA A O 1
ATOM 839 N N . ALA A 1 107 ? 9.091 -2.486 -8.726 1.00 97.75 107 ALA A N 1
ATOM 840 C CA . ALA A 1 107 ? 8.105 -2.838 -7.718 1.00 97.75 107 ALA A CA 1
ATOM 841 C C . ALA A 1 107 ? 8.089 -1.858 -6.550 1.00 97.75 107 ALA A C 1
ATOM 843 O O . ALA A 1 107 ? 9.123 -1.337 -6.138 1.00 97.75 107 ALA A O 1
ATOM 844 N N . TYR A 1 108 ? 6.902 -1.666 -5.998 1.00 96.50 108 TYR A N 1
ATOM 845 C CA . TYR A 1 108 ? 6.648 -0.943 -4.770 1.00 96.50 108 TYR A CA 1
ATOM 846 C C . TYR A 1 108 ? 5.608 -1.718 -3.966 1.00 96.50 108 TYR A C 1
ATOM 848 O O . TYR A 1 108 ? 4.635 -2.216 -4.535 1.00 96.50 108 TYR A O 1
ATOM 856 N N . LEU A 1 109 ? 5.823 -1.864 -2.666 1.00 98.00 109 LEU A N 1
ATOM 857 C CA . LEU A 1 109 ? 4.850 -2.462 -1.767 1.00 98.00 109 LEU A CA 1
ATOM 858 C C . LEU A 1 109 ? 4.967 -1.802 -0.400 1.00 98.00 109 LEU A C 1
ATOM 860 O O . LEU A 1 109 ? 6.028 -1.854 0.223 1.00 98.00 109 LEU A O 1
ATOM 864 N N . PHE A 1 110 ? 3.860 -1.238 0.068 1.00 97.75 110 PHE A N 1
ATOM 865 C CA . PHE A 1 110 ? 3.747 -0.682 1.402 1.00 97.75 110 PHE A CA 1
ATOM 866 C C . PHE A 1 110 ? 2.594 -1.351 2.139 1.00 97.75 110 PHE A C 1
ATOM 868 O O . PHE A 1 110 ? 1.431 -1.246 1.753 1.00 97.75 110 PHE A O 1
ATOM 875 N N . VAL A 1 111 ? 2.937 -2.074 3.201 1.00 98.12 111 VAL A N 1
ATOM 876 C CA . VAL A 1 111 ? 1.989 -2.792 4.048 1.00 98.12 111 VAL A CA 1
ATOM 877 C C . VAL A 1 111 ? 2.167 -2.338 5.487 1.00 98.12 111 V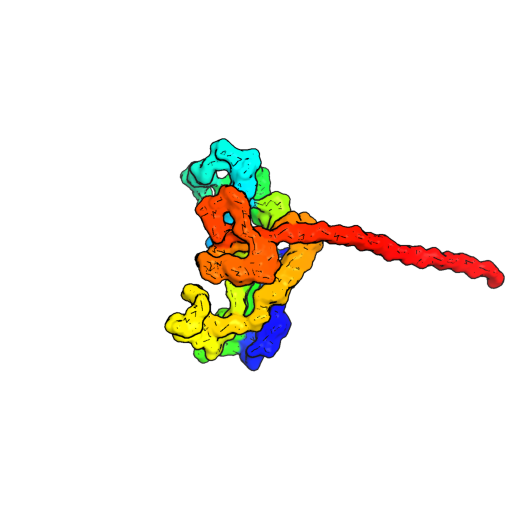AL A C 1
ATOM 879 O O . VAL A 1 111 ? 3.287 -2.155 5.960 1.00 98.12 111 VAL A O 1
ATOM 882 N N . THR A 1 112 ? 1.056 -2.173 6.191 1.00 98.06 112 THR A N 1
ATOM 883 C CA . THR A 1 112 ? 1.008 -1.765 7.596 1.00 98.06 112 THR A CA 1
ATOM 884 C C . THR A 1 112 ? 0.131 -2.738 8.365 1.00 98.06 112 THR A C 1
ATOM 886 O O . THR A 1 112 ? -0.882 -3.207 7.852 1.00 98.06 112 THR A O 1
ATOM 889 N N . ARG A 1 113 ? 0.514 -3.068 9.597 1.00 97.56 113 ARG A N 1
ATOM 890 C CA . ARG A 1 113 ? -0.391 -3.707 10.552 1.00 97.56 113 ARG A CA 1
ATOM 891 C C . ARG A 1 113 ? -0.995 -2.610 11.407 1.00 97.56 113 ARG A C 1
ATOM 893 O O . ARG A 1 113 ? -0.253 -1.826 11.997 1.00 97.56 113 ARG A O 1
ATOM 900 N N . VAL A 1 114 ? -2.315 -2.555 11.464 1.00 97.56 114 VAL A N 1
ATOM 901 C CA . VAL A 1 114 ? -3.050 -1.424 12.026 1.00 97.56 114 VAL A CA 1
ATOM 902 C C . VAL A 1 114 ? -4.038 -1.854 13.105 1.00 97.56 114 VAL A C 1
ATOM 904 O O . VAL A 1 114 ? -4.380 -3.032 13.224 1.00 97.56 114 VAL A O 1
ATOM 907 N N . TYR A 1 115 ? -4.485 -0.908 13.926 1.00 96.25 115 TYR A N 1
ATOM 908 C CA . TYR A 1 115 ? -5.599 -1.124 14.855 1.00 96.25 115 TYR A CA 1
ATOM 909 C C . TYR A 1 115 ? -6.903 -1.487 14.094 1.00 96.25 115 TYR A C 1
ATOM 911 O O . TYR A 1 115 ? -7.149 -0.902 13.041 1.00 96.25 115 TYR A O 1
ATOM 919 N N . PRO A 1 116 ? -7.773 -2.393 14.599 1.00 92.69 116 PRO A N 1
ATOM 920 C CA . PRO A 1 116 ? -7.667 -3.125 15.865 1.00 92.69 116 PRO A CA 1
ATOM 921 C C . PRO A 1 116 ? -6.779 -4.372 15.809 1.00 92.69 116 PRO A C 1
ATOM 923 O O . PRO A 1 116 ? -6.257 -4.744 16.857 1.00 92.69 116 PRO A O 1
ATOM 926 N N . ASN A 1 117 ? -6.561 -4.986 14.643 1.00 95.06 117 ASN A N 1
ATOM 927 C CA . ASN A 1 117 ? -5.440 -5.889 14.332 1.00 95.06 117 ASN A CA 1
ATOM 928 C C . ASN A 1 117 ? -5.449 -6.254 12.833 1.00 95.06 117 ASN A C 1
ATOM 930 O O . ASN A 1 117 ? -5.291 -7.415 12.480 1.00 95.06 117 ASN A O 1
ATOM 934 N N . ASP A 1 118 ? -5.666 -5.302 11.933 1.00 96.12 118 ASP A N 1
ATOM 935 C CA . ASP A 1 118 ? -5.788 -5.594 10.499 1.00 96.12 118 ASP A CA 1
ATOM 936 C C . ASP A 1 118 ? -4.446 -5.469 9.775 1.00 96.12 118 ASP A C 1
ATOM 938 O O . ASP A 1 118 ? -3.540 -4.762 10.222 1.00 96.12 118 ASP A O 1
ATOM 942 N N . LEU A 1 119 ? -4.313 -6.140 8.631 1.00 98.00 119 LEU A N 1
ATOM 943 C CA . LEU A 1 119 ? -3.220 -5.895 7.697 1.00 98.00 119 LEU A CA 1
ATOM 944 C C . LEU A 1 119 ? -3.738 -4.999 6.573 1.00 98.00 119 LEU A C 1
ATOM 946 O O . LEU A 1 119 ? -4.634 -5.393 5.835 1.00 98.00 119 LEU A O 1
ATOM 950 N N . HIS A 1 120 ? -3.183 -3.804 6.424 1.00 97.88 120 HIS A N 1
ATOM 951 C CA . HIS A 1 120 ? -3.559 -2.861 5.380 1.00 97.88 120 HIS A CA 1
ATOM 952 C C . HIS A 1 120 ? -2.463 -2.757 4.323 1.00 97.88 120 HIS A C 1
ATOM 954 O O . HIS A 1 120 ? -1.313 -2.438 4.639 1.00 97.88 120 HIS A O 1
ATOM 960 N N . ILE A 1 121 ? -2.816 -2.991 3.059 1.00 98.06 121 ILE A N 1
ATOM 961 C CA . ILE A 1 121 ? -1.947 -2.682 1.925 1.00 98.06 121 ILE A CA 1
ATOM 962 C C . ILE A 1 121 ? -2.189 -1.226 1.539 1.00 98.06 121 ILE A C 1
ATOM 964 O O . ILE A 1 121 ? -3.177 -0.904 0.881 1.00 98.06 121 ILE A O 1
ATOM 968 N N . ALA A 1 122 ? -1.277 -0.365 1.983 1.00 96.44 122 ALA A N 1
ATOM 969 C CA . ALA A 1 122 ? -1.353 1.075 1.792 1.00 96.44 122 ALA A CA 1
ATOM 970 C C . ALA A 1 122 ? -1.113 1.471 0.333 1.00 96.44 122 ALA A C 1
ATOM 972 O O . ALA A 1 122 ? -1.797 2.348 -0.185 1.00 96.44 122 ALA A O 1
ATOM 973 N N . ASP A 1 123 ? -0.164 0.807 -0.329 1.00 95.12 123 ASP A N 1
ATOM 974 C CA . ASP A 1 123 ? 0.106 1.007 -1.749 1.00 95.12 123 ASP A CA 1
ATOM 975 C C . ASP A 1 123 ? 0.845 -0.207 -2.340 1.00 95.12 123 ASP A C 1
ATOM 977 O O . ASP A 1 123 ? 1.529 -0.965 -1.638 1.00 95.12 123 ASP A O 1
ATOM 981 N N . MET A 1 124 ? 0.697 -0.411 -3.646 1.00 95.81 124 MET A N 1
ATOM 982 C CA . MET A 1 124 ? 1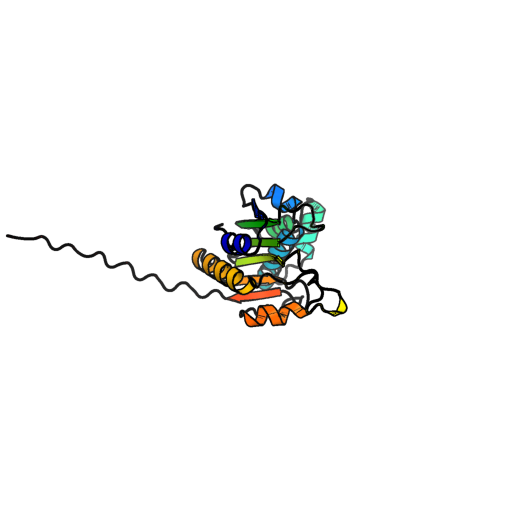.406 -1.435 -4.399 1.00 95.81 124 MET A CA 1
ATOM 983 C C . MET A 1 124 ? 1.575 -1.053 -5.876 1.00 95.81 124 MET A C 1
ATOM 985 O O . MET A 1 124 ? 0.661 -0.559 -6.534 1.00 95.81 124 MET A O 1
ATOM 989 N N . ASN A 1 125 ? 2.725 -1.393 -6.451 1.00 95.69 125 ASN A N 1
ATOM 990 C CA . ASN A 1 125 ? 2.978 -1.308 -7.886 1.00 95.69 125 ASN A CA 1
ATOM 991 C C . ASN A 1 125 ? 3.904 -2.453 -8.314 1.00 95.69 125 ASN A C 1
ATOM 993 O O . ASN A 1 125 ? 4.893 -2.734 -7.647 1.00 95.69 125 ASN A O 1
ATOM 997 N N . PHE A 1 126 ? 3.606 -3.102 -9.439 1.00 97.06 126 PHE A N 1
ATOM 998 C CA . PHE A 1 126 ? 4.418 -4.186 -10.001 1.00 97.06 126 PHE A CA 1
ATOM 999 C C . PHE A 1 126 ? 4.499 -4.029 -11.517 1.00 97.06 126 PHE A C 1
ATOM 1001 O O . PHE A 1 126 ? 3.659 -4.562 -12.248 1.00 97.06 126 PHE A O 1
ATOM 1008 N N . ALA A 1 127 ? 5.509 -3.310 -11.991 1.00 96.81 127 ALA A N 1
ATOM 1009 C CA . ALA A 1 127 ? 5.644 -2.858 -13.367 1.00 96.81 127 ALA A CA 1
ATOM 1010 C C . ALA A 1 127 ? 6.946 -3.351 -14.014 1.00 96.81 127 ALA A C 1
ATOM 1012 O O . ALA A 1 127 ? 7.979 -3.486 -13.368 1.00 96.81 127 ALA A O 1
ATOM 1013 N N . ASN A 1 128 ? 6.903 -3.605 -15.320 1.00 97.69 128 ASN A N 1
ATOM 1014 C CA . ASN A 1 128 ? 8.099 -3.742 -16.138 1.00 97.69 128 ASN A CA 1
ATOM 1015 C C . ASN A 1 128 ? 8.412 -2.380 -16.788 1.00 97.69 128 ASN A C 1
ATOM 1017 O O . ASN A 1 128 ? 7.726 -2.019 -17.753 1.00 97.69 128 ASN A O 1
ATOM 1021 N N . PRO A 1 129 ? 9.426 -1.638 -16.307 1.00 97.19 129 PRO A N 1
ATOM 1022 C CA . PRO A 1 129 ? 9.739 -0.303 -16.816 1.00 97.19 129 PRO A CA 1
ATOM 1023 C C . PRO A 1 129 ? 10.231 -0.302 -18.275 1.00 97.19 129 PRO A C 1
ATOM 1025 O O . PRO A 1 129 ? 10.089 0.706 -18.961 1.00 97.19 129 PRO A O 1
ATOM 1028 N N . TYR A 1 130 ? 10.689 -1.440 -18.813 1.00 97.44 130 TYR A N 1
ATOM 1029 C CA . TYR A 1 130 ? 11.034 -1.584 -20.237 1.00 97.44 130 TYR A CA 1
ATOM 1030 C C . TYR A 1 130 ? 9.815 -1.693 -21.163 1.00 97.44 130 TYR A C 1
ATOM 1032 O O . TYR A 1 130 ? 9.955 -1.694 -22.385 1.00 97.44 130 TYR A O 1
ATOM 1040 N N . MET A 1 131 ? 8.608 -1.838 -20.610 1.00 96.75 131 MET A N 1
ATOM 1041 C CA . MET A 1 131 ? 7.385 -2.067 -21.381 1.00 96.75 131 MET A CA 1
ATOM 1042 C C . MET A 1 131 ? 6.317 -1.003 -21.083 1.00 96.75 131 MET A C 1
ATOM 1044 O O . MET A 1 131 ? 5.266 -1.337 -20.517 1.00 96.75 131 MET A O 1
ATOM 1048 N N . PRO A 1 1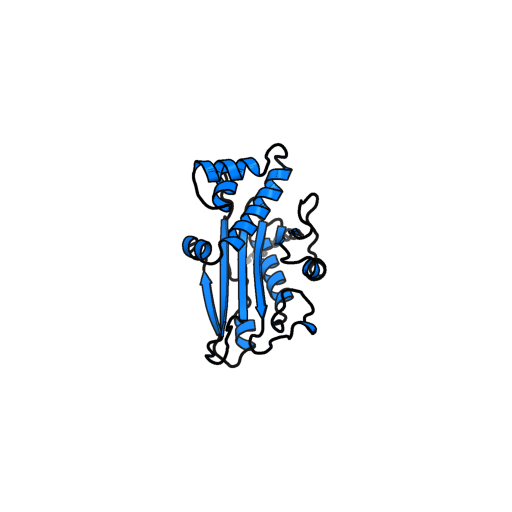32 ? 6.549 0.273 -21.448 1.00 96.56 132 PRO A N 1
ATOM 1049 C CA . PRO A 1 132 ? 5.546 1.322 -21.305 1.00 96.56 132 PRO A CA 1
ATOM 1050 C C . PRO A 1 132 ? 4.318 1.036 -22.176 1.00 96.56 132 PRO A C 1
ATOM 1052 O O . PRO A 1 132 ? 4.413 0.506 -23.286 1.00 96.56 132 PRO A O 1
ATOM 1055 N N . ILE A 1 133 ? 3.142 1.408 -21.676 1.00 96.81 133 ILE A N 1
ATOM 1056 C CA . ILE A 1 133 ? 1.868 1.263 -22.381 1.00 96.81 133 ILE A CA 1
ATOM 1057 C C . ILE A 1 133 ? 1.370 2.655 -22.797 1.00 96.81 133 ILE A C 1
ATOM 1059 O O . ILE A 1 133 ? 1.097 3.499 -21.928 1.00 96.81 133 ILE A O 1
ATOM 1063 N N . PRO A 1 134 ? 1.196 2.909 -24.109 1.00 94.69 134 PRO A N 1
ATOM 1064 C CA . PRO A 1 134 ? 0.571 4.133 -24.599 1.00 94.69 134 PRO A CA 1
ATOM 1065 C C . PRO A 1 134 ? -0.837 4.310 -24.027 1.00 94.69 134 PRO A C 1
ATOM 1067 O O . PRO A 1 134 ? -1.579 3.333 -23.932 1.00 94.69 134 PRO A O 1
ATOM 1070 N N . LEU A 1 135 ? -1.225 5.550 -23.705 1.00 94.06 135 LEU A N 1
ATOM 1071 C CA . LEU A 1 135 ? -2.509 5.877 -23.063 1.00 94.06 135 LEU A CA 1
ATOM 1072 C C . LEU A 1 135 ? -3.729 5.158 -23.688 1.00 94.06 135 LEU A C 1
ATOM 1074 O O . LEU A 1 135 ? -4.476 4.549 -22.925 1.00 94.06 135 LEU A O 1
ATOM 1078 N N . PRO A 1 136 ? -3.901 5.096 -25.028 1.00 95.38 136 PRO A N 1
ATOM 1079 C CA . PRO A 1 136 ? -5.067 4.447 -25.644 1.00 95.38 136 PRO A CA 1
ATOM 1080 C C . PRO A 1 136 ? -5.127 2.921 -25.474 1.00 95.38 136 PRO A C 1
ATOM 1082 O O . PRO A 1 136 ? -6.148 2.311 -25.768 1.00 95.38 136 PRO A O 1
ATOM 1085 N N . ARG A 1 137 ? -4.025 2.282 -25.057 1.00 94.62 137 ARG A N 1
ATOM 1086 C CA . ARG A 1 137 ? -3.915 0.824 -24.872 1.00 94.62 137 ARG A CA 1
ATOM 1087 C C . ARG A 1 137 ? -3.964 0.406 -23.403 1.00 94.62 137 ARG A C 1
ATOM 1089 O O . ARG A 1 137 ? -3.827 -0.780 -23.102 1.00 94.62 137 ARG A O 1
ATOM 1096 N N . ARG A 1 138 ? -4.091 1.362 -22.482 1.00 94.19 138 ARG A N 1
ATOM 1097 C CA . ARG A 1 138 ? -4.126 1.079 -21.047 1.00 94.19 138 ARG A CA 1
ATOM 1098 C C . ARG A 1 138 ? -5.470 0.476 -20.682 1.00 94.19 138 ARG A C 1
ATOM 1100 O O . ARG A 1 138 ? -6.512 0.977 -21.090 1.00 94.19 138 ARG A O 1
ATOM 1107 N N . ARG A 1 139 ? -5.431 -0.598 -19.894 1.00 92.75 139 ARG A N 1
ATOM 1108 C CA . ARG A 1 139 ? -6.644 -1.220 -19.357 1.00 92.75 139 ARG A CA 1
ATOM 1109 C C . ARG A 1 139 ? -7.175 -0.458 -18.147 1.00 92.75 139 ARG A C 1
ATOM 1111 O O . ARG A 1 139 ? -8.384 -0.399 -17.970 1.00 92.75 139 ARG A O 1
ATOM 1118 N N . PHE A 1 140 ? -6.268 0.078 -17.334 1.00 92.50 140 PHE A N 1
ATOM 1119 C CA . PHE A 1 140 ? -6.597 0.838 -16.131 1.00 92.50 140 PHE A CA 1
ATOM 1120 C C . PHE A 1 140 ? -6.048 2.258 -16.223 1.00 92.50 140 PHE A C 1
ATOM 1122 O O . PHE A 1 140 ? -4.983 2.470 -16.814 1.00 92.50 140 PHE A O 1
ATOM 1129 N N . LYS A 1 141 ? -6.734 3.217 -15.593 1.00 90.75 141 LYS A N 1
ATOM 1130 C CA . LYS A 1 141 ? -6.394 4.654 -15.651 1.00 90.75 141 LYS A CA 1
ATOM 1131 C C . LYS A 1 141 ? -4.934 4.932 -15.272 1.00 90.75 141 LYS A C 1
ATOM 1133 O O . LYS A 1 141 ? -4.243 5.686 -15.958 1.00 90.75 141 LYS A O 1
ATOM 1138 N N . LEU A 1 142 ? -4.444 4.272 -14.222 1.00 91.50 142 LEU A N 1
ATOM 1139 C CA . LEU A 1 142 ? -3.097 4.478 -13.674 1.00 91.50 142 LEU A CA 1
ATOM 1140 C C . LEU A 1 142 ? -2.026 3.538 -14.263 1.00 91.50 142 LEU A C 1
ATOM 1142 O O . LEU A 1 142 ? -0.850 3.634 -13.914 1.00 91.50 142 LEU A O 1
ATOM 1146 N N . GLN A 1 143 ? -2.384 2.636 -15.183 1.00 93.88 143 GLN A N 1
ATOM 1147 C CA . GLN A 1 143 ? -1.456 1.630 -15.703 1.00 93.88 143 GLN A CA 1
ATOM 1148 C C . GLN A 1 143 ? -0.489 2.212 -16.744 1.00 93.88 143 GLN A C 1
ATOM 1150 O O . GLN A 1 143 ? -0.765 2.196 -17.940 1.00 93.88 143 GLN A O 1
ATOM 1155 N N . ARG A 1 144 ? 0.689 2.672 -16.322 1.00 95.25 144 ARG A N 1
ATOM 1156 C CA . ARG A 1 144 ? 1.695 3.232 -17.247 1.00 95.25 144 ARG A CA 1
ATOM 1157 C C . ARG A 1 144 ? 2.560 2.182 -17.951 1.00 95.25 144 ARG A C 1
ATOM 1159 O O . ARG A 1 144 ? 3.032 2.445 -19.053 1.00 95.25 144 ARG A O 1
ATOM 1166 N N . TYR A 1 145 ? 2.713 1.000 -17.359 1.00 97.25 145 TYR A N 1
ATOM 1167 C CA . TYR A 1 145 ? 3.611 -0.064 -17.817 1.00 97.25 145 TYR A CA 1
ATOM 1168 C C . TYR A 1 145 ? 2.925 -1.436 -17.791 1.00 97.25 145 TYR A C 1
ATOM 1170 O O . TYR A 1 145 ? 1.899 -1.633 -17.127 1.00 97.25 145 TYR A O 1
ATOM 1178 N N . LYS A 1 146 ? 3.488 -2.415 -18.509 1.00 96.94 146 LYS A N 1
ATOM 1179 C CA . LYS A 1 146 ? 3.048 -3.813 -18.416 1.00 96.94 146 LYS A CA 1
ATOM 1180 C C . LYS A 1 146 ? 3.342 -4.349 -17.016 1.00 96.94 146 LYS A C 1
ATOM 1182 O O . LYS A 1 146 ? 4.442 -4.179 -16.506 1.00 96.94 146 LYS A O 1
ATOM 1187 N N . GLY A 1 147 ? 2.361 -5.009 -16.406 1.00 96.06 147 GLY A N 1
ATOM 1188 C CA . GLY A 1 147 ? 2.524 -5.560 -15.064 1.00 96.06 147 GLY A CA 1
ATOM 1189 C C . GLY A 1 147 ? 3.429 -6.796 -15.029 1.00 96.06 147 GLY A C 1
ATOM 1190 O O . GLY A 1 147 ? 3.489 -7.551 -16.000 1.00 96.06 147 GLY A O 1
ATOM 1191 N N . LEU A 1 148 ? 4.065 -7.047 -13.882 1.00 96.88 148 LEU A N 1
ATOM 1192 C CA . LEU A 1 148 ? 4.904 -8.239 -13.647 1.00 96.88 148 LEU A CA 1
ATOM 1193 C C . LEU A 1 148 ? 4.108 -9.517 -13.328 1.00 96.88 148 LEU A C 1
ATOM 1195 O O . LEU A 1 148 ? 4.699 -10.573 -13.114 1.00 96.88 148 LEU A O 1
ATOM 1199 N N . ALA A 1 149 ? 2.774 -9.429 -13.303 1.00 95.69 149 ALA A N 1
ATOM 1200 C CA . ALA A 1 149 ? 1.864 -10.520 -12.940 1.00 95.69 149 ALA A CA 1
ATOM 1201 C C . ALA A 1 149 ? 2.124 -11.106 -11.533 1.00 95.69 149 ALA A C 1
ATOM 1203 O O . ALA A 1 149 ? 1.981 -12.305 -11.322 1.00 95.69 149 ALA A O 1
ATOM 1204 N N . LEU A 1 150 ? 2.486 -10.249 -10.568 1.00 96.62 150 LEU A N 1
ATOM 1205 C CA . LEU A 1 150 ? 2.824 -10.641 -9.189 1.00 96.62 150 LEU A CA 1
ATOM 1206 C C . LEU A 1 150 ? 1.686 -10.454 -8.176 1.00 96.62 150 LEU A C 1
ATOM 1208 O O . LEU A 1 150 ? 1.840 -10.844 -7.023 1.00 96.62 150 LEU A O 1
ATOM 1212 N N . LEU A 1 151 ? 0.549 -9.881 -8.586 1.00 96.19 151 LEU A N 1
ATOM 1213 C CA . LEU A 1 151 ? -0.549 -9.542 -7.674 1.00 96.19 151 LEU A CA 1
ATOM 1214 C C . LEU A 1 151 ? -1.026 -10.758 -6.861 1.00 96.19 151 LEU A C 1
ATOM 1216 O O . LEU A 1 151 ? -1.100 -10.681 -5.642 1.00 96.19 151 LEU A O 1
ATOM 1220 N N . ALA A 1 152 ? -1.277 -11.893 -7.521 1.00 96.44 152 ALA A N 1
ATOM 1221 C CA . ALA A 1 152 ? -1.718 -13.118 -6.852 1.00 96.44 152 ALA A CA 1
ATOM 1222 C C . ALA A 1 152 ? -0.710 -13.607 -5.798 1.00 96.44 152 ALA A C 1
ATOM 1224 O O . ALA A 1 152 ? -1.093 -13.926 -4.675 1.00 96.44 152 ALA A O 1
ATOM 1225 N N . THR A 1 153 ? 0.582 -13.617 -6.142 1.00 96.81 153 THR A N 1
ATOM 1226 C CA . THR A 1 153 ? 1.662 -14.010 -5.229 1.00 96.81 153 THR A CA 1
ATOM 1227 C C . THR A 1 153 ? 1.722 -13.095 -4.008 1.00 96.81 153 THR A C 1
ATOM 1229 O O . THR A 1 153 ? 1.837 -13.571 -2.882 1.00 96.81 153 THR A O 1
ATOM 1232 N N . VAL A 1 154 ? 1.649 -11.780 -4.223 1.00 97.62 154 VAL A N 1
ATOM 1233 C CA . VAL A 1 154 ? 1.728 -10.777 -3.153 1.00 97.62 154 VAL A CA 1
ATOM 1234 C C . VAL A 1 154 ? 0.543 -10.905 -2.206 1.00 97.62 154 VAL A C 1
ATOM 1236 O O . VAL A 1 154 ? 0.746 -10.938 -0.996 1.00 97.62 154 VAL A O 1
ATOM 1239 N N . LEU A 1 155 ? -0.673 -11.046 -2.740 1.00 97.75 155 LEU A N 1
ATOM 1240 C CA . LEU A 1 155 ? -1.872 -11.221 -1.922 1.00 97.75 155 LEU A CA 1
ATOM 1241 C C . LEU A 1 155 ? -1.818 -12.522 -1.113 1.00 97.75 155 LEU A C 1
ATOM 1243 O O . LEU A 1 155 ? -2.070 -12.490 0.086 1.00 97.75 155 LEU A O 1
ATOM 1247 N N . ALA A 1 156 ? -1.377 -13.634 -1.707 1.00 96.50 156 ALA A N 1
ATOM 1248 C CA . ALA A 1 156 ? -1.210 -14.891 -0.977 1.00 96.50 156 ALA A CA 1
ATOM 1249 C C . ALA A 1 156 ? -0.191 -14.776 0.175 1.00 96.50 156 ALA A C 1
ATOM 1251 O O . ALA A 1 156 ? -0.418 -15.298 1.266 1.00 96.50 156 ALA A O 1
ATOM 1252 N N . ARG A 1 157 ? 0.924 -14.063 -0.039 1.00 96.94 157 ARG A N 1
ATOM 1253 C CA . ARG A 1 157 ? 1.923 -13.800 1.012 1.00 96.94 157 ARG A CA 1
ATOM 1254 C C . ARG A 1 157 ? 1.382 -12.871 2.100 1.00 96.94 157 ARG A C 1
ATOM 1256 O O . ARG A 1 157 ? 1.637 -13.116 3.276 1.00 96.94 157 ARG A O 1
ATOM 1263 N N . ALA A 1 158 ? 0.625 -11.841 1.721 1.00 97.44 158 ALA A N 1
ATOM 1264 C CA . ALA A 1 158 ? -0.019 -10.930 2.662 1.00 97.44 158 ALA A CA 1
ATOM 1265 C C . ALA A 1 158 ? -1.053 -11.665 3.526 1.00 97.44 158 ALA A C 1
ATOM 1267 O O . ALA A 1 158 ? -1.048 -11.505 4.739 1.00 97.44 158 ALA A O 1
ATOM 1268 N N . GLU A 1 159 ? -1.878 -12.528 2.931 1.00 96.69 159 GLU A N 1
ATOM 1269 C CA . GLU A 1 159 ? -2.845 -13.370 3.647 1.00 96.69 159 GLU A CA 1
ATOM 1270 C C . GLU A 1 159 ? -2.161 -14.342 4.610 1.00 96.69 159 GLU A C 1
ATOM 1272 O O . GLU A 1 159 ? -2.585 -14.476 5.758 1.00 96.69 159 GLU A O 1
ATOM 1277 N N . ALA A 1 160 ? -1.076 -14.989 4.174 1.00 95.38 160 ALA A N 1
ATOM 1278 C CA . ALA A 1 160 ? -0.296 -15.872 5.033 1.00 95.38 160 ALA A CA 1
ATOM 1279 C C . ALA A 1 160 ? 0.288 -15.112 6.234 1.00 95.38 160 ALA A C 1
ATOM 1281 O O . ALA A 1 160 ? 0.176 -15.581 7.367 1.00 95.38 160 ALA A O 1
ATOM 1282 N N . TYR A 1 161 ? 0.860 -13.927 6.004 1.00 95.75 161 TYR A N 1
ATOM 1283 C CA . TYR A 1 161 ? 1.373 -13.080 7.079 1.00 95.75 161 TYR A CA 1
ATOM 1284 C C . TYR A 1 161 ? 0.249 -12.604 8.013 1.00 95.75 161 TYR A C 1
ATOM 1286 O O . TYR A 1 161 ? 0.369 -12.746 9.228 1.00 95.75 161 TYR A O 1
ATOM 1294 N N . ALA A 1 162 ? -0.868 -12.120 7.465 1.00 96.38 162 ALA A N 1
ATOM 1295 C CA . ALA A 1 162 ? -2.034 -11.689 8.232 1.00 96.38 162 ALA A CA 1
ATOM 1296 C C . ALA A 1 162 ? -2.551 -12.818 9.141 1.00 96.38 162 ALA A C 1
ATOM 1298 O O . ALA A 1 162 ? -2.727 -12.622 10.340 1.00 96.38 162 ALA A O 1
ATOM 1299 N N . SER A 1 163 ? -2.692 -14.034 8.603 1.00 95.38 163 SER A N 1
ATOM 1300 C CA . SER A 1 163 ? -3.107 -15.213 9.371 1.00 95.38 163 SER A CA 1
ATOM 1301 C C . SER A 1 163 ? -2.120 -15.558 10.493 1.00 95.38 163 SER A C 1
ATOM 1303 O O . SER A 1 163 ? -2.531 -15.861 11.613 1.00 95.38 163 SER A O 1
ATOM 1305 N N . GLN A 1 164 ? -0.810 -15.468 10.236 1.00 94.44 164 GLN A N 1
ATOM 1306 C CA . GLN A 1 164 ? 0.221 -15.704 11.255 1.00 94.44 164 GLN A CA 1
ATOM 1307 C C . GLN A 1 164 ? 0.191 -14.675 12.389 1.00 94.44 164 GLN A C 1
ATOM 1309 O O . GLN A 1 164 ? 0.488 -15.033 13.526 1.00 94.44 164 GLN A O 1
ATOM 1314 N N . GLN A 1 165 ? -0.159 -13.422 12.091 1.00 94.75 165 GLN A N 1
ATOM 1315 C CA . GLN A 1 165 ? -0.266 -12.341 13.077 1.00 94.75 165 GLN A CA 1
ATOM 1316 C C . GLN A 1 165 ? -1.644 -12.264 13.753 1.00 94.75 165 GLN A C 1
ATOM 1318 O O . GLN A 1 165 ? -1.895 -11.342 14.533 1.00 94.75 165 GLN A O 1
ATOM 1323 N N . GLY A 1 166 ? -2.542 -13.211 13.457 1.00 95.06 166 GLY A N 1
ATOM 1324 C CA . GLY A 1 166 ? -3.903 -13.214 13.987 1.00 95.06 166 GLY A CA 1
ATOM 1325 C C . GLY A 1 166 ? -4.716 -12.001 13.538 1.00 95.06 166 GLY A C 1
ATOM 1326 O O . GLY A 1 166 ? -5.533 -11.507 14.310 1.00 95.06 166 GLY A O 1
ATOM 1327 N N . CYS A 1 167 ? -4.447 -11.479 12.340 1.00 96.06 167 CYS A N 1
ATOM 1328 C CA . CYS A 1 167 ? -5.215 -10.377 11.785 1.00 96.06 167 CYS A CA 1
ATOM 1329 C C . CYS A 1 167 ? -6.615 -10.831 11.376 1.00 96.06 167 CYS A C 1
ATOM 1331 O O . CYS A 1 167 ? -6.772 -11.924 10.828 1.00 96.06 167 CYS A O 1
ATOM 1333 N N . ASP A 1 168 ? -7.609 -9.968 11.585 1.00 94.69 168 ASP A N 1
ATOM 1334 C CA . ASP A 1 168 ? -9.001 -10.260 11.233 1.00 94.69 168 ASP A CA 1
ATOM 1335 C C . ASP A 1 168 ? -9.262 -10.020 9.742 1.00 94.69 168 ASP A C 1
ATOM 1337 O O . ASP A 1 168 ? -9.913 -10.833 9.073 1.00 94.69 168 ASP A O 1
ATOM 1341 N N . TYR A 1 169 ? -8.712 -8.926 9.203 1.00 96.25 169 TYR A N 1
ATOM 1342 C CA . TYR A 1 169 ? -8.886 -8.537 7.808 1.00 96.25 169 TYR A CA 1
ATOM 1343 C C . TYR A 1 169 ? -7.564 -8.197 7.115 1.00 96.25 169 TYR A C 1
ATOM 1345 O O . TYR A 1 169 ? -6.626 -7.656 7.704 1.00 96.25 169 TYR A O 1
ATOM 1353 N N . LEU A 1 170 ? -7.530 -8.485 5.814 1.00 97.56 170 LEU A N 1
ATOM 1354 C CA . LEU A 1 170 ? -6.641 -7.848 4.853 1.00 97.56 170 LEU A CA 1
ATOM 1355 C C . LEU A 1 170 ? -7.423 -6.733 4.159 1.00 97.56 170 LEU A C 1
ATOM 1357 O O . LEU A 1 170 ? -8.462 -6.995 3.555 1.00 97.56 170 LEU A O 1
ATOM 1361 N N . THR A 1 171 ? -6.938 -5.502 4.235 1.00 96.75 171 THR A N 1
ATOM 1362 C CA . THR A 1 171 ? -7.626 -4.315 3.714 1.00 96.75 171 THR A CA 1
ATOM 1363 C C . THR A 1 171 ? -6.761 -3.574 2.700 1.00 96.75 171 THR A C 1
ATOM 1365 O O . THR A 1 171 ? -5.534 -3.696 2.707 1.00 96.75 171 THR A O 1
ATOM 1368 N N . LEU A 1 172 ? -7.395 -2.822 1.804 1.00 96.19 172 LEU A N 1
ATOM 1369 C CA . LEU A 1 172 ? -6.738 -1.914 0.862 1.00 96.19 172 LEU A CA 1
ATOM 1370 C C . LEU A 1 172 ? -7.701 -0.810 0.427 1.00 96.19 172 LEU A C 1
ATOM 1372 O O . LEU A 1 172 ? -8.916 -0.965 0.526 1.00 96.19 172 LEU A O 1
ATOM 1376 N N . ASN A 1 173 ? -7.154 0.268 -0.129 1.00 92.69 173 ASN A N 1
ATOM 1377 C CA . ASN A 1 173 ? -7.928 1.271 -0.854 1.00 92.69 173 ASN A CA 1
ATOM 1378 C C . ASN A 1 173 ? -7.590 1.184 -2.343 1.00 92.69 173 ASN A C 1
ATOM 1380 O O . ASN A 1 173 ? -6.442 1.365 -2.748 1.00 92.69 173 ASN A O 1
ATOM 1384 N N . ALA A 1 174 ? -8.586 0.899 -3.178 1.00 92.12 174 ALA A N 1
ATOM 1385 C CA . ALA A 1 174 ? -8.417 0.940 -4.620 1.00 92.12 174 ALA A CA 1
ATOM 1386 C C . ALA A 1 174 ? -8.151 2.388 -5.056 1.00 92.12 174 ALA A C 1
ATOM 1388 O O . ALA A 1 174 ? -8.946 3.284 -4.785 1.00 92.12 174 ALA A O 1
ATOM 1389 N N . ALA A 1 175 ? -7.048 2.625 -5.768 1.00 89.56 175 ALA A N 1
ATOM 1390 C CA . ALA A 1 175 ? -6.697 3.973 -6.220 1.00 89.56 175 ALA A CA 1
ATOM 1391 C C . ALA A 1 175 ? -7.740 4.567 -7.188 1.00 89.56 175 ALA A C 1
ATOM 1393 O O . ALA A 1 175 ? -7.909 5.783 -7.268 1.00 89.56 175 ALA A O 1
ATOM 1394 N N . THR A 1 176 ? -8.440 3.703 -7.926 1.00 90.88 176 THR A N 1
ATOM 1395 C CA . THR A 1 176 ? -9.489 4.059 -8.882 1.00 90.88 176 THR A CA 1
ATOM 1396 C C . THR A 1 176 ? -10.586 2.993 -8.904 1.00 90.88 176 THR A C 1
ATOM 1398 O O . THR A 1 176 ? -10.372 1.826 -8.575 1.00 90.88 176 THR A O 1
ATOM 1401 N N . ASP A 1 177 ? -11.780 3.407 -9.317 1.00 90.25 177 ASP A N 1
ATOM 1402 C CA . ASP A 1 177 ? -12.991 2.590 -9.438 1.00 90.25 177 ASP A CA 1
ATOM 1403 C C . ASP A 1 177 ? -12.820 1.358 -10.344 1.00 90.25 177 ASP A C 1
ATOM 1405 O O . ASP A 1 177 ? -13.318 0.275 -10.041 1.00 90.25 177 ASP A O 1
ATOM 1409 N N . ASP A 1 178 ? -12.055 1.490 -11.426 1.00 91.00 178 ASP A N 1
ATOM 1410 C CA . ASP A 1 178 ? -11.740 0.405 -12.363 1.00 91.00 178 ASP A CA 1
ATOM 1411 C C . ASP A 1 178 ? -10.868 -0.719 -11.763 1.00 91.00 178 ASP A C 1
ATOM 1413 O O . ASP A 1 178 ? -10.804 -1.814 -12.334 1.00 91.00 178 ASP A O 1
ATOM 1417 N N . LEU A 1 179 ? -10.235 -0.494 -10.604 1.00 93.56 179 LEU A N 1
ATOM 1418 C CA . LEU A 1 179 ? -9.470 -1.510 -9.875 1.00 93.56 179 LEU A CA 1
ATOM 1419 C C . LEU A 1 179 ? -10.332 -2.336 -8.910 1.00 93.56 179 LEU A C 1
ATOM 1421 O O . LEU A 1 179 ? -9.945 -3.456 -8.570 1.00 93.56 179 LEU A O 1
ATOM 1425 N N . VAL A 1 180 ? -11.520 -1.863 -8.522 1.00 93.56 180 VAL A N 1
ATOM 1426 C CA . VAL A 1 180 ? -12.415 -2.596 -7.608 1.00 93.56 180 VAL A CA 1
ATOM 1427 C C . VAL A 1 180 ? -12.768 -3.992 -8.157 1.00 93.56 180 VAL A C 1
ATOM 1429 O O . VAL A 1 180 ? -12.554 -4.983 -7.452 1.00 93.56 180 VAL A O 1
ATOM 1432 N N . PRO A 1 181 ? -13.177 -4.159 -9.436 1.00 93.88 181 PRO A N 1
ATOM 1433 C CA . PRO A 1 181 ? -13.434 -5.489 -9.994 1.00 93.88 181 PRO A CA 1
ATOM 1434 C C . PRO A 1 181 ? -12.182 -6.370 -10.110 1.00 93.88 181 PRO A C 1
ATOM 1436 O O . PRO A 1 181 ? -12.299 -7.592 -10.201 1.00 93.88 181 PRO A O 1
ATOM 1439 N N . LEU A 1 182 ? -10.979 -5.783 -10.163 1.00 94.31 182 LEU A N 1
ATOM 1440 C CA . LEU A 1 182 ? -9.732 -6.549 -10.171 1.00 94.31 182 LEU A CA 1
ATOM 1441 C C . LEU A 1 182 ? -9.501 -7.195 -8.804 1.00 94.31 182 LEU A C 1
ATOM 1443 O O . LEU A 1 182 ? -9.281 -8.404 -8.754 1.00 94.31 182 LEU A O 1
ATOM 1447 N N . PHE A 1 183 ? -9.585 -6.419 -7.723 1.00 96.12 183 PHE A N 1
ATOM 1448 C CA . PHE A 1 183 ? -9.417 -6.933 -6.361 1.00 96.12 183 PHE A CA 1
ATOM 1449 C C . PHE A 1 183 ? -10.563 -7.862 -5.944 1.00 96.12 183 PHE A C 1
ATOM 1451 O O . PHE A 1 183 ? -10.317 -8.859 -5.265 1.00 96.12 183 PHE A O 1
ATOM 1458 N N . GLY A 1 184 ? -11.779 -7.638 -6.455 1.00 95.69 184 GLY A N 1
ATOM 1459 C CA . GLY A 1 184 ? -12.914 -8.546 -6.257 1.00 95.69 184 GLY A CA 1
ATOM 1460 C C . GLY A 1 184 ? -12.637 -9.993 -6.684 1.00 95.69 184 GLY A C 1
ATOM 1461 O O . GLY A 1 184 ? -13.070 -10.934 -6.024 1.00 95.69 184 GLY A O 1
ATOM 1462 N N . LYS A 1 185 ? -11.813 -10.207 -7.721 1.00 96.12 185 LYS A N 1
ATOM 1463 C CA . LYS A 1 185 ? -11.398 -11.558 -8.160 1.00 96.12 185 LYS A CA 1
ATOM 1464 C C . LYS A 1 185 ? -10.542 -12.302 -7.138 1.00 96.12 185 LYS A C 1
ATOM 1466 O O . LYS A 1 185 ? -10.405 -13.516 -7.243 1.00 96.12 185 LYS A O 1
ATOM 1471 N N . TYR A 1 186 ? -9.963 -11.585 -6.180 1.00 96.25 186 TYR A N 1
ATOM 1472 C CA . TYR A 1 186 ? -9.147 -12.140 -5.103 1.00 96.25 186 TYR A CA 1
ATOM 1473 C C . TYR A 1 186 ? -9.917 -12.263 -3.780 1.00 96.25 186 TYR A C 1
ATOM 1475 O O . TYR A 1 186 ? -9.331 -12.623 -2.758 1.00 96.25 186 TYR A O 1
ATOM 1483 N N . GLY A 1 187 ? -11.231 -12.017 -3.801 1.00 94.81 187 GLY A N 1
ATOM 1484 C CA . GLY A 1 187 ? -12.111 -12.157 -2.642 1.00 94.81 187 GLY A CA 1
ATOM 1485 C C . GLY A 1 187 ? -12.210 -10.909 -1.769 1.00 94.81 187 GLY A C 1
ATOM 1486 O O . GLY A 1 187 ? -12.720 -11.008 -0.659 1.00 94.81 187 GLY A O 1
ATOM 1487 N N . PHE A 1 188 ? -11.731 -9.758 -2.248 1.00 95.88 188 PHE A N 1
ATOM 1488 C CA . PHE A 1 188 ? -12.018 -8.484 -1.600 1.00 95.88 188 PHE A CA 1
ATOM 1489 C C . PHE A 1 188 ? -13.452 -8.041 -1.898 1.00 95.88 188 PHE A C 1
ATOM 1491 O O . PHE A 1 188 ? -13.929 -8.169 -3.027 1.00 95.88 188 PHE A O 1
ATOM 1498 N N . VAL A 1 189 ? -14.113 -7.464 -0.906 1.00 93.94 189 VAL A N 1
ATOM 1499 C CA . VAL A 1 189 ? -15.429 -6.831 -1.028 1.00 93.94 189 VAL A CA 1
ATOM 1500 C C . VAL A 1 189 ? -15.319 -5.360 -0.655 1.00 93.94 189 VAL A C 1
ATOM 1502 O O . VAL A 1 189 ? -14.414 -4.982 0.085 1.00 93.94 189 VAL A O 1
ATOM 1505 N N . VAL A 1 190 ? -16.206 -4.522 -1.192 1.00 89.69 190 VAL A N 1
ATOM 1506 C CA . VAL A 1 190 ? -16.311 -3.129 -0.737 1.00 89.69 190 VAL A CA 1
ATOM 1507 C C . VAL A 1 190 ? -16.810 -3.146 0.701 1.00 89.69 190 VAL A C 1
ATOM 1509 O O . VAL A 1 190 ? -17.746 -3.874 1.018 1.00 89.69 190 VAL A O 1
ATOM 1512 N N . GLU A 1 191 ? -16.161 -2.378 1.564 1.00 81.44 191 GLU A N 1
ATOM 1513 C CA . GLU A 1 191 ? -16.459 -2.382 2.990 1.00 81.44 191 GLU A CA 1
ATOM 1514 C C . GLU A 1 191 ? -17.816 -1.692 3.273 1.00 81.44 191 GLU A C 1
ATOM 1516 O O . GLU A 1 191 ? -18.065 -0.570 2.821 1.00 81.44 191 GLU A O 1
ATOM 1521 N N . ASP A 1 192 ? -18.711 -2.354 4.014 1.00 68.31 192 ASP A N 1
ATOM 1522 C CA . ASP A 1 192 ? -20.094 -1.894 4.216 1.00 68.31 192 ASP A CA 1
ATOM 1523 C C . ASP A 1 192 ? -20.183 -0.557 4.974 1.00 68.31 192 ASP A C 1
ATOM 1525 O O . ASP A 1 192 ? -19.482 -0.313 5.956 1.00 68.31 192 ASP A O 1
ATOM 1529 N N . GLY A 1 193 ? -21.086 0.334 4.555 1.00 60.56 193 GLY A N 1
ATOM 1530 C CA . GLY A 1 193 ? -21.333 1.607 5.252 1.00 60.56 19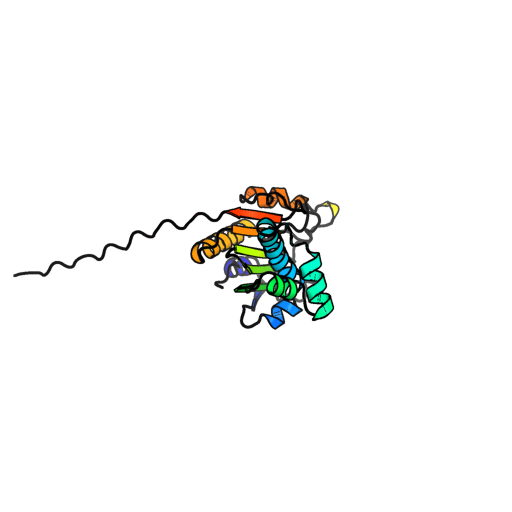3 GLY A CA 1
ATOM 1531 C C . GLY A 1 193 ? -20.213 2.646 5.118 1.00 60.56 193 GLY A C 1
ATOM 1532 O O . GLY A 1 193 ? -20.151 3.588 5.907 1.00 60.56 193 GLY A O 1
ATOM 1533 N N . GLN A 1 194 ? -19.318 2.488 4.143 1.00 59.09 194 GLN A N 1
ATOM 1534 C CA . GLN A 1 194 ? -18.244 3.440 3.891 1.00 59.09 194 GLN A CA 1
ATOM 1535 C C . GLN A 1 194 ? -18.643 4.608 2.983 1.00 59.09 194 GLN A C 1
ATOM 1537 O O . GLN A 1 194 ? -19.468 4.486 2.081 1.00 59.09 194 GLN A O 1
ATOM 1542 N N . ALA A 1 195 ? -17.986 5.753 3.201 1.00 52.97 195 ALA A N 1
ATOM 1543 C CA . ALA A 1 195 ? -18.160 6.958 2.392 1.00 52.97 195 ALA A CA 1
ATOM 1544 C C . ALA A 1 195 ? -17.565 6.835 0.975 1.00 52.97 195 ALA A C 1
ATOM 1546 O O . ALA A 1 195 ? -17.932 7.615 0.097 1.00 52.97 195 ALA A O 1
ATOM 1547 N N . THR A 1 196 ? -16.642 5.890 0.742 1.00 62.94 196 THR A N 1
ATOM 1548 C CA . THR A 1 196 ? -15.999 5.688 -0.563 1.00 62.94 196 THR A CA 1
ATOM 1549 C C . THR A 1 196 ? -16.215 4.259 -1.049 1.00 62.94 196 THR A C 1
ATOM 1551 O O . THR A 1 196 ? -16.008 3.292 -0.324 1.00 62.94 196 THR A O 1
ATOM 1554 N N . SER A 1 197 ? -16.582 4.105 -2.321 1.00 72.75 197 SER A N 1
ATOM 1555 C CA . SER A 1 197 ? -16.729 2.800 -2.982 1.00 72.75 197 SER A CA 1
ATOM 1556 C C . SER A 1 197 ? -15.386 2.125 -3.311 1.00 72.75 197 SER A C 1
ATOM 1558 O O . SER A 1 197 ? -15.335 1.251 -4.173 1.00 72.75 197 SER A O 1
ATOM 1560 N N . LEU A 1 198 ? -14.289 2.596 -2.711 1.00 84.56 198 LEU A N 1
ATOM 1561 C CA . LEU A 1 198 ? -12.912 2.227 -3.050 1.00 84.56 198 LEU A CA 1
ATOM 1562 C C . LEU A 1 198 ? -12.203 1.477 -1.922 1.00 84.56 198 LEU A C 1
ATOM 1564 O O . LEU A 1 198 ? -11.226 0.783 -2.193 1.00 84.56 198 LEU A O 1
ATOM 1568 N N . ALA A 1 199 ? -12.678 1.602 -0.683 1.00 86.06 199 ALA A N 1
ATOM 1569 C CA . ALA A 1 199 ? -12.158 0.824 0.428 1.00 86.06 199 ALA A CA 1
ATOM 1570 C C . ALA A 1 199 ? -12.648 -0.616 0.337 1.00 86.06 199 ALA A C 1
ATOM 1572 O O . ALA A 1 199 ? -13.844 -0.876 0.160 1.00 86.06 199 ALA A O 1
ATOM 1573 N N . MET A 1 200 ? -11.711 -1.550 0.438 1.00 91.56 200 MET A N 1
ATOM 1574 C CA . MET A 1 200 ? -11.987 -2.963 0.273 1.00 91.56 200 MET A CA 1
ATOM 1575 C C . MET A 1 200 ? -11.367 -3.788 1.390 1.00 91.56 200 MET A C 1
ATOM 1577 O O . MET A 1 200 ? -10.244 -3.537 1.831 1.00 91.56 200 MET A O 1
ATOM 1581 N N . GLU A 1 201 ? -12.073 -4.839 1.783 1.00 92.00 201 GLU A N 1
ATOM 1582 C CA . GLU A 1 201 ? -11.633 -5.778 2.803 1.00 92.00 201 GLU A CA 1
ATOM 1583 C C . GLU A 1 201 ? -11.780 -7.224 2.342 1.00 92.00 201 GLU A C 1
ATOM 1585 O O . GLU A 1 201 ? -12.627 -7.572 1.519 1.00 92.00 201 GLU A O 1
ATOM 1590 N N . LYS A 1 202 ? -10.947 -8.086 2.909 1.00 92.50 202 LYS A N 1
ATOM 1591 C CA . LYS A 1 202 ? -11.039 -9.532 2.804 1.00 92.50 202 LYS A CA 1
ATOM 1592 C C . LYS A 1 202 ? -10.848 -10.114 4.192 1.00 92.50 202 LYS A C 1
ATOM 1594 O O . LYS A 1 202 ? -9.820 -9.889 4.829 1.00 92.50 202 LYS A O 1
ATOM 1599 N N . ARG A 1 203 ? -11.826 -10.891 4.653 1.00 93.06 203 ARG A N 1
ATOM 1600 C CA . ARG A 1 203 ? -11.725 -11.590 5.934 1.00 93.06 203 ARG A CA 1
ATOM 1601 C C . ARG A 1 203 ? -10.632 -12.653 5.869 1.00 93.06 203 ARG A C 1
ATOM 1603 O O . ARG A 1 203 ? -10.600 -13.461 4.938 1.00 93.06 203 ARG A O 1
ATOM 1610 N N . ILE A 1 204 ? -9.766 -12.672 6.873 1.00 93.12 204 ILE A N 1
ATOM 1611 C CA . ILE A 1 204 ? -8.745 -13.701 7.026 1.00 93.12 204 ILE A CA 1
ATOM 1612 C C . ILE A 1 204 ? -9.370 -14.907 7.717 1.00 93.12 204 ILE A C 1
ATOM 1614 O O . ILE A 1 204 ? -10.034 -14.797 8.748 1.00 93.12 204 ILE A O 1
ATOM 1618 N N . ALA A 1 205 ? -9.192 -16.082 7.117 1.00 82.12 205 ALA A N 1
ATOM 1619 C CA . ALA A 1 205 ? -9.644 -17.314 7.739 1.00 82.12 205 ALA A CA 1
ATOM 1620 C C . ALA A 1 205 ? -8.839 -17.554 9.030 1.00 82.12 205 ALA A C 1
ATOM 1622 O O . ALA A 1 205 ? -7.605 -17.458 9.000 1.00 82.12 205 ALA A O 1
ATOM 1623 N N . PRO A 1 206 ? -9.498 -17.894 10.154 1.00 67.69 206 PRO A N 1
ATOM 1624 C CA . PRO A 1 206 ? -8.786 -18.247 11.370 1.00 67.69 206 PRO A CA 1
ATOM 1625 C C . PRO A 1 206 ? -7.868 -19.438 11.087 1.00 67.69 206 PRO A C 1
ATOM 1627 O O . PRO A 1 206 ? -8.261 -20.404 10.423 1.00 67.69 206 PRO A O 1
ATOM 1630 N N . ARG A 1 207 ? -6.627 -19.367 11.579 1.00 58.59 207 ARG A N 1
ATOM 1631 C CA . ARG A 1 207 ? -5.671 -20.468 11.449 1.00 58.59 207 ARG A CA 1
ATOM 1632 C C . ARG A 1 207 ? -6.291 -21.696 12.119 1.00 58.59 207 ARG A C 1
ATOM 1634 O O . ARG A 1 207 ? -6.670 -21.638 13.287 1.00 58.59 207 ARG A O 1
ATOM 1641 N N . SER A 1 208 ? -6.426 -22.802 11.382 1.00 51.19 208 SER A N 1
ATOM 1642 C CA . SER A 1 208 ? -6.776 -24.080 12.010 1.00 51.19 208 SER A CA 1
ATOM 1643 C C . SER A 1 208 ? -5.732 -24.355 13.093 1.00 51.19 208 SER A C 1
ATOM 1645 O O . SER A 1 208 ? -4.544 -24.189 12.797 1.00 51.19 208 SER A O 1
ATOM 1647 N N . PRO A 1 209 ? -6.121 -24.723 14.327 1.00 45.47 209 PRO A N 1
ATOM 1648 C CA . PRO A 1 209 ? -5.144 -25.028 15.358 1.00 45.47 209 PRO A CA 1
ATOM 1649 C C . PRO A 1 209 ? -4.225 -26.121 14.814 1.00 45.47 209 PRO A C 1
ATOM 1651 O O . PRO A 1 209 ? -4.695 -27.184 14.398 1.00 45.47 209 PRO A O 1
ATOM 1654 N N . GLU A 1 210 ? -2.924 -25.835 14.749 1.00 45.91 210 GLU A N 1
ATOM 1655 C CA . GLU A 1 210 ? -1.930 -26.861 14.459 1.00 45.91 210 GLU A CA 1
ATOM 1656 C C . GLU A 1 210 ? -2.163 -27.981 15.468 1.00 45.91 210 GLU A C 1
ATOM 1658 O O . GLU A 1 210 ? -2.090 -27.762 16.679 1.00 45.91 210 GLU A O 1
ATOM 1663 N N . LYS A 1 211 ? -2.512 -29.178 14.976 1.00 38.84 211 LYS A N 1
ATOM 1664 C CA . LYS A 1 211 ? -2.512 -30.372 15.818 1.00 38.84 211 LYS A CA 1
ATOM 1665 C C . LYS A 1 211 ? -1.130 -30.417 16.470 1.00 38.84 211 LYS A C 1
ATOM 1667 O O . LYS A 1 211 ? -0.153 -30.463 15.717 1.00 38.84 211 LYS A O 1
ATOM 1672 N N . PRO A 1 212 ? -1.019 -30.393 17.811 1.00 41.62 212 PRO A N 1
ATOM 1673 C CA . PRO A 1 212 ? 0.275 -30.522 18.452 1.00 41.62 212 PRO A CA 1
ATOM 1674 C C . PRO A 1 212 ? 0.928 -31.789 17.912 1.00 41.62 212 PRO A C 1
ATOM 1676 O O . PRO A 1 212 ? 0.306 -32.857 17.900 1.00 41.62 212 PRO A O 1
ATOM 1679 N N . ALA A 1 213 ? 2.144 -31.638 17.382 1.00 46.69 213 ALA A N 1
ATOM 1680 C CA . ALA A 1 213 ? 2.942 -32.756 16.916 1.00 46.69 213 ALA A CA 1
ATOM 1681 C C . ALA A 1 213 ? 2.972 -33.784 18.048 1.00 46.69 213 ALA A C 1
ATOM 1683 O O . ALA A 1 213 ? 3.432 -33.483 19.150 1.00 46.69 213 ALA A O 1
ATOM 1684 N N . ALA A 1 214 ? 2.397 -34.962 17.801 1.00 48.34 214 ALA A N 1
ATOM 1685 C CA . ALA A 1 214 ? 2.395 -36.035 18.774 1.00 48.34 214 ALA A CA 1
ATOM 1686 C C . ALA A 1 214 ? 3.857 -36.333 19.121 1.00 48.34 214 ALA A C 1
ATOM 1688 O O . ALA A 1 214 ? 4.599 -36.849 18.285 1.00 48.34 214 ALA A O 1
ATOM 1689 N N . MET A 1 215 ? 4.280 -35.962 20.333 1.00 46.47 215 MET A N 1
ATOM 1690 C CA . MET A 1 215 ? 5.552 -36.405 20.882 1.00 46.47 215 MET A CA 1
ATOM 1691 C C . MET A 1 215 ? 5.530 -37.929 20.848 1.00 46.47 215 MET A C 1
ATOM 1693 O O . MET A 1 215 ? 4.735 -38.565 21.543 1.00 46.47 215 MET A O 1
ATOM 1697 N N . ALA A 1 216 ? 6.374 -38.507 19.997 1.00 46.84 216 ALA A N 1
ATOM 1698 C CA . ALA A 1 216 ? 6.630 -39.930 19.993 1.00 46.84 216 ALA A CA 1
ATOM 1699 C C . ALA A 1 216 ? 7.161 -40.300 21.382 1.00 46.84 216 ALA A C 1
ATOM 1701 O O . ALA A 1 216 ? 8.292 -39.976 21.738 1.00 46.84 216 ALA A O 1
ATOM 1702 N N . ALA A 1 217 ? 6.310 -40.932 22.188 1.00 45.03 217 ALA A N 1
ATOM 1703 C CA . ALA A 1 217 ? 6.712 -41.538 23.440 1.00 45.03 217 ALA A CA 1
ATOM 1704 C C . ALA A 1 217 ? 7.679 -42.682 23.116 1.00 45.03 217 ALA A C 1
ATOM 1706 O O . ALA A 1 217 ? 7.274 -43.765 22.687 1.00 45.03 217 ALA A O 1
ATOM 1707 N N . THR A 1 218 ? 8.971 -42.423 23.292 1.00 47.81 218 THR A N 1
ATOM 1708 C CA . THR A 1 218 ? 10.015 -43.442 23.298 1.00 47.81 218 THR A CA 1
ATOM 1709 C C . THR A 1 218 ? 9.692 -44.431 24.416 1.00 47.81 218 THR A C 1
ATOM 1711 O O . THR A 1 218 ? 9.766 -44.093 25.597 1.00 47.81 218 THR A O 1
ATOM 1714 N N . LYS A 1 219 ? 9.278 -45.650 24.057 1.00 47.56 219 LYS A N 1
ATOM 1715 C CA . LYS A 1 219 ? 9.144 -46.747 25.020 1.00 47.56 219 LYS A CA 1
ATOM 1716 C C . LYS A 1 219 ? 10.535 -47.095 25.570 1.00 47.56 219 LYS A C 1
ATOM 1718 O O . LYS A 1 219 ? 11.466 -47.207 24.771 1.00 47.56 219 LYS A O 1
ATOM 1723 N N . PRO A 1 220 ? 10.697 -47.304 26.886 1.00 51.56 220 PRO A N 1
ATOM 1724 C CA . PRO A 1 220 ? 11.940 -47.835 27.418 1.00 51.56 220 PRO A CA 1
ATOM 1725 C C . PRO A 1 220 ? 12.094 -49.290 26.963 1.00 51.56 220 PRO A C 1
ATOM 1727 O O . PRO A 1 220 ? 11.192 -50.109 27.143 1.00 51.56 220 PRO A O 1
ATOM 1730 N N . SER A 1 221 ? 13.233 -49.591 26.342 1.00 53.25 221 SER A N 1
ATOM 1731 C CA . SER A 1 221 ? 13.654 -50.959 26.051 1.00 53.25 221 SER A CA 1
ATOM 1732 C C . SER A 1 221 ? 14.027 -51.638 27.364 1.00 53.25 221 SER A C 1
ATOM 1734 O O . SER A 1 221 ? 15.011 -51.264 27.995 1.00 53.25 221 SER A O 1
ATOM 1736 N N . SER A 1 222 ? 13.232 -52.619 27.775 1.00 60.72 222 SER A N 1
ATOM 1737 C CA . SER A 1 222 ? 13.584 -53.581 28.814 1.00 60.72 222 SER A CA 1
ATOM 1738 C C . SER A 1 222 ? 14.005 -54.892 28.150 1.00 60.72 222 SER A C 1
ATOM 1740 O O . SER A 1 222 ? 13.137 -55.612 27.652 1.00 60.72 222 SER A O 1
ATOM 1742 N N . ALA A 1 223 ? 15.310 -55.164 28.136 1.00 53.81 223 ALA A N 1
ATOM 1743 C CA . ALA A 1 223 ? 15.943 -56.489 28.144 1.00 53.81 223 ALA A CA 1
ATOM 1744 C C . ALA A 1 223 ? 17.458 -56.308 28.307 1.00 53.81 223 ALA A C 1
ATOM 1746 O O . ALA A 1 223 ? 18.027 -55.518 27.519 1.00 53.81 223 ALA A O 1
#

Sequence (223 aa):
MQSILPYDEIKRRFDKPVILEQLGMDSFAEVAKRDPNGLASAAFTVWQRYQRTHPDLGIGAVRDYIRGHGGSFWEGVEAVVGEPVIRDLSYSRCTIDDPALDEPLAAYLFVTRVYPNDLHIADMNFANPYMPIPLPRRRFKLQRYKGLALLATVLARAEAYASQQGCDYLTLNAATDDLVPLFGKYGFVVEDGQATSLAMEKRIAPRSPEKPAAMAATKPSSA

Foldseek 3Di:
DPDLDPVVLLCVVDPFGKDKDKDKPVCVVVCCVVCVQLLLQLLVVVQQVVCVVVVVDDCVQLVVVCVVPNDGSNVSSCVVVVHRFFDMKMWMWIFGPDPVFPGRTQKTWIWTQGPPGAIEGSDIAHFDSVAADDCVRDQDNPRGHDGPPCPVSSVVSSLVVCLVSVHQKYKYFAPDPSCQVVVVVVQWDQDPPDPDSGITIHTRDHPDPDPPDPDPPDDDDDD

Radius of gyration: 20.74 Å; chains: 1; bounding box: 42×79×54 Å

pLDDT: mean 90.05, std 13.55, range [38.84, 98.38]